Protein AF-A0A1H9DEP0-F1 (afdb_monomer)

Solvent-accessible surface area (backbone atoms only — not comparable to full-atom values): 15962 Å² total; per-residue (Å²): 139,82,88,83,89,69,70,74,62,59,57,57,53,53,55,57,55,55,56,53,53,55,58,53,55,65,69,76,59,92,74,88,85,80,89,70,81,77,84,74,81,52,68,63,53,52,48,48,52,48,54,47,50,50,49,54,48,57,51,65,32,49,56,84,66,18,70,49,52,86,51,62,41,51,42,68,73,32,77,47,48,32,50,54,67,28,27,32,27,53,64,79,89,41,65,80,55,70,80,66,89,75,90,78,84,66,79,94,36,50,78,45,76,53,64,68,83,52,76,74,61,83,81,80,98,63,100,64,91,72,63,86,88,72,57,64,56,83,40,50,46,38,46,36,68,70,65,76,49,90,80,69,64,89,70,47,37,31,42,34,35,20,33,42,88,80,53,79,63,42,65,58,44,51,54,50,50,52,51,35,54,41,27,62,73,42,41,63,53,98,82,38,80,45,63,29,74,58,61,88,71,48,47,45,64,40,99,87,68,42,72,19,75,52,29,52,51,46,59,53,46,48,56,66,21,35,38,35,29,62,68,61,29,32,36,35,30,32,68,95,71,87,56,59,78,41,26,31,39,40,36,79,39,52,57,66,57,55,49,51,54,42,58,64,43,67,73,111

Secondary structure (DSSP, 8-state):
----TTSHHHHHHHHHHHHHHHHHHHHH----S-PPPP--SSHHHHHHHHHHHHHHHHHHTTTTTSPPTTSPEEGGG-EEEE-TT-EEEPPTTTTT----------TT-EEEE--GGGTT--S--------TTSSPPTTEEEHHHHTT---PPTT-EEEEEE--TT-TTHHHHHHHHHHHHHHHH-EEETTEEE-----GGGGSPPTTSPPPHHHHHHHHHHHT-EEEETTTTEEEES-S---TTTEEEEEEE-HHHHHHHHHHHHT-

Organism: NCBI:txid355243

Radius of gyration: 34.06 Å; Cα contacts (8 Å, |Δi|>4): 357; chains: 1; bounding box: 60×60×124 Å

Sequence (268 aa):
MISNGGKMRNVLILLILAGIGIAGYLYLNPAQLAQTPPPEVRQDELSKMAVQRETEKAQRHIDNLTAAPEQAIEIGTANNFVTQDQLLKLPTDLATAIAATEAVKEGDAKTYGINLEQIGNSLHPQHKAVPTSQLPLADQVRLKELLNNPDNPAGTLFYIHGVSDADKQGLWGIIQSGLIDTFAKGIQLKAQLISADIPQEADERLPNSTSSFLGSILDQKVKDTYVYNYHKGILGQNPNLITPGQELIVVTFSQDELIDIYNHFAQQ

Structure (mmCIF, N/CA/C/O backbone):
data_AF-A0A1H9DEP0-F1
#
_entry.id   AF-A0A1H9DEP0-F1
#
loop_
_atom_site.group_PDB
_atom_site.id
_atom_site.type_symbol
_atom_site.label_atom_id
_atom_site.label_alt_id
_atom_site.label_comp_id
_atom_site.label_asym_id
_atom_site.label_entity_id
_atom_site.label_seq_id
_atom_site.pdbx_PDB_ins_code
_atom_site.Cartn_x
_atom_site.Cartn_y
_atom_site.Cartn_z
_atom_site.occupancy
_atom_site.B_iso_or_equiv
_atom_site.auth_seq_id
_atom_site.auth_comp_id
_atom_site.auth_asym_id
_atom_site.auth_atom_id
_atom_site.pdbx_PDB_model_num
ATOM 1 N N . MET A 1 1 ? -6.581 -40.287 104.422 1.00 45.75 1 MET A N 1
ATOM 2 C CA . MET A 1 1 ? -5.320 -39.664 104.895 1.00 45.75 1 MET A CA 1
ATOM 3 C C . MET A 1 1 ? -4.205 -40.636 104.516 1.00 45.75 1 MET A C 1
ATOM 5 O O . MET A 1 1 ? -4.290 -41.759 104.968 1.00 45.75 1 MET A O 1
ATOM 9 N N . ILE A 1 2 ? -3.246 -40.391 103.617 1.00 38.44 2 ILE A N 1
ATOM 10 C CA . ILE A 1 2 ? -2.486 -39.187 103.245 1.00 38.44 2 ILE A CA 1
ATOM 11 C C . ILE A 1 2 ? -2.024 -39.296 101.768 1.00 38.44 2 ILE A C 1
ATOM 13 O O . ILE A 1 2 ? -1.664 -40.370 101.304 1.00 38.44 2 ILE A O 1
ATOM 17 N N . SER A 1 3 ? -2.071 -38.148 101.082 1.00 45.66 3 SER A N 1
ATOM 18 C CA . SER A 1 3 ? -1.214 -37.604 100.009 1.00 45.66 3 SER A CA 1
ATOM 19 C C . SER A 1 3 ? -0.275 -38.511 99.189 1.00 45.66 3 SER A C 1
ATOM 21 O O . SER A 1 3 ? 0.649 -39.113 99.726 1.00 45.66 3 SER A O 1
ATOM 23 N N . ASN A 1 4 ? -0.388 -38.428 97.854 1.00 46.03 4 ASN A N 1
ATOM 24 C CA . ASN A 1 4 ? 0.725 -38.694 96.927 1.00 46.03 4 ASN A CA 1
ATOM 25 C C . ASN A 1 4 ? 0.736 -37.725 95.716 1.00 46.03 4 ASN A C 1
ATOM 27 O O . ASN A 1 4 ? 1.067 -38.088 94.589 1.00 46.03 4 ASN A O 1
ATOM 31 N N . GLY A 1 5 ? 0.381 -36.454 95.953 1.00 50.06 5 GLY A N 1
ATOM 32 C CA . GLY A 1 5 ? 0.331 -35.369 94.956 1.00 50.06 5 GLY A CA 1
ATOM 33 C C . GLY A 1 5 ? 1.681 -34.702 94.642 1.00 50.06 5 GLY A C 1
ATOM 34 O O . GLY A 1 5 ? 1.716 -33.514 94.335 1.00 50.06 5 GLY A O 1
ATOM 35 N N . GLY A 1 6 ? 2.797 -35.429 94.769 1.00 51.62 6 GLY A N 1
ATOM 36 C CA . GLY A 1 6 ? 4.155 -34.877 94.635 1.00 51.62 6 GLY A CA 1
ATOM 37 C C . GLY A 1 6 ? 4.916 -35.258 93.359 1.00 51.62 6 GLY A C 1
ATOM 38 O O . GLY A 1 6 ? 5.870 -34.575 93.003 1.00 51.62 6 GLY A O 1
ATOM 39 N N . LYS A 1 7 ? 4.522 -36.323 92.642 1.00 55.44 7 LYS A N 1
ATOM 40 C CA . LYS A 1 7 ? 5.349 -36.885 91.549 1.00 55.44 7 LYS A CA 1
ATOM 41 C C . LYS A 1 7 ? 4.967 -36.437 90.129 1.00 55.44 7 LYS A C 1
ATOM 43 O O . LYS A 1 7 ? 5.812 -36.494 89.247 1.00 55.44 7 LYS A O 1
ATOM 48 N N . MET A 1 8 ? 3.757 -35.915 89.906 1.00 55.84 8 MET A N 1
ATOM 49 C CA . MET A 1 8 ? 3.293 -35.475 88.571 1.00 55.84 8 MET A CA 1
ATOM 50 C C . MET A 1 8 ? 3.596 -34.001 88.238 1.00 55.84 8 MET A C 1
ATOM 52 O O . MET A 1 8 ? 3.507 -33.612 87.080 1.00 55.84 8 MET A O 1
ATOM 56 N N . ARG A 1 9 ? 3.996 -33.170 89.215 1.00 50.78 9 ARG A N 1
ATOM 57 C CA . ARG A 1 9 ? 4.327 -31.750 88.969 1.00 50.78 9 ARG A CA 1
ATOM 58 C C . ARG A 1 9 ? 5.784 -31.534 88.541 1.00 50.78 9 ARG A C 1
ATOM 60 O O . ARG A 1 9 ? 6.056 -30.646 87.743 1.00 50.78 9 ARG A O 1
ATOM 67 N N . ASN A 1 10 ? 6.709 -32.375 89.007 1.00 47.53 10 ASN A N 1
ATOM 68 C CA . ASN A 1 10 ? 8.136 -32.239 88.682 1.00 47.53 10 ASN A CA 1
ATOM 69 C C . ASN A 1 10 ? 8.497 -32.781 87.287 1.00 47.53 10 ASN A C 1
ATOM 71 O O . ASN A 1 10 ? 9.460 -32.314 86.689 1.00 47.53 10 ASN A O 1
ATOM 75 N N . VAL A 1 11 ? 7.706 -33.710 86.739 1.00 57.31 11 VAL A N 1
ATOM 76 C CA . VAL A 1 11 ? 7.908 -34.232 85.374 1.00 57.31 11 VAL A CA 1
ATOM 77 C C . VAL A 1 11 ? 7.481 -33.205 84.318 1.00 57.31 11 VAL A C 1
ATOM 79 O O . VAL A 1 11 ? 8.150 -33.052 83.300 1.00 57.31 11 VAL A O 1
ATOM 82 N N . LEU A 1 12 ? 6.423 -32.432 84.591 1.00 54.94 12 LEU A N 1
ATOM 83 C CA . LEU A 1 12 ? 5.946 -31.393 83.676 1.00 54.94 12 LEU A CA 1
ATOM 84 C C . LEU A 1 12 ? 6.922 -30.202 83.584 1.00 54.94 12 LEU A C 1
ATOM 86 O O . LEU A 1 12 ? 7.114 -29.639 82.512 1.00 54.94 12 LEU A O 1
ATOM 90 N N . ILE A 1 13 ? 7.584 -29.847 84.692 1.00 57.38 13 ILE A N 1
ATOM 91 C CA . ILE A 1 13 ? 8.556 -28.739 84.736 1.00 57.38 13 ILE A CA 1
ATOM 92 C C . ILE A 1 13 ? 9.863 -29.108 84.010 1.00 57.38 13 ILE A C 1
ATOM 94 O O . ILE A 1 13 ? 10.436 -28.268 83.318 1.00 57.38 13 ILE A O 1
ATOM 98 N N . LEU A 1 14 ? 10.308 -30.367 84.094 1.00 55.78 14 LEU A N 1
ATOM 99 C CA . LEU A 1 14 ? 11.504 -30.836 83.382 1.00 55.78 14 LEU A CA 1
ATOM 100 C C . LEU A 1 14 ? 11.317 -30.879 81.855 1.00 55.78 14 LEU A C 1
ATOM 102 O O . LEU A 1 14 ? 12.257 -30.578 81.123 1.00 55.78 14 LEU A O 1
ATOM 106 N N . LEU A 1 15 ? 10.108 -31.176 81.364 1.00 57.38 15 LEU A N 1
ATOM 107 C CA . LEU A 1 15 ? 9.817 -31.175 79.923 1.00 57.38 15 LEU A CA 1
ATOM 108 C C . LEU A 1 15 ? 9.765 -29.761 79.321 1.00 57.38 15 LEU A C 1
ATOM 110 O O . LEU A 1 15 ? 10.207 -29.561 78.192 1.00 57.38 15 LEU A O 1
ATOM 114 N N . ILE A 1 16 ? 9.300 -28.766 80.081 1.00 58.38 16 ILE A N 1
ATOM 115 C CA . ILE A 1 16 ? 9.264 -27.366 79.625 1.00 58.38 16 ILE A CA 1
ATOM 116 C C . ILE A 1 16 ? 10.679 -26.756 79.597 1.00 58.38 16 ILE A C 1
ATOM 118 O O . ILE A 1 16 ? 11.016 -26.024 78.667 1.00 58.38 16 ILE A O 1
ATOM 122 N N . LEU A 1 17 ? 11.551 -27.114 80.548 1.00 55.31 17 LEU A N 1
ATOM 123 C CA . LEU A 1 17 ? 12.954 -26.671 80.561 1.00 55.31 17 LEU A CA 1
ATOM 124 C C . LEU A 1 17 ? 13.797 -27.286 79.427 1.00 55.31 17 LEU A C 1
ATOM 126 O O . LEU A 1 17 ? 14.675 -26.608 78.894 1.00 55.31 17 LEU A O 1
ATOM 130 N N . ALA A 1 18 ? 13.504 -28.518 78.998 1.00 55.72 18 ALA A N 1
ATOM 131 C CA . ALA A 1 18 ? 14.189 -29.151 77.866 1.00 55.72 18 ALA A CA 1
ATOM 132 C C . ALA A 1 18 ? 13.840 -28.501 76.508 1.00 55.72 18 ALA A C 1
ATOM 134 O O . ALA A 1 18 ? 14.705 -28.389 75.642 1.00 55.72 18 ALA A O 1
ATOM 135 N N . GLY A 1 19 ? 12.606 -28.010 76.331 1.00 54.66 19 GLY A N 1
ATOM 136 C CA . GLY A 1 19 ? 12.182 -27.326 75.100 1.00 54.66 19 GLY A CA 1
ATOM 137 C C . GLY A 1 19 ? 12.812 -25.939 74.909 1.00 54.66 19 GLY A C 1
ATOM 138 O O . GLY A 1 19 ? 13.180 -25.572 73.794 1.00 54.66 19 GLY A O 1
ATOM 139 N N . ILE A 1 20 ? 13.003 -25.186 75.998 1.00 56.91 20 ILE A N 1
ATOM 140 C CA . ILE A 1 20 ? 13.582 -23.830 75.951 1.00 56.91 20 ILE A CA 1
ATOM 141 C C . ILE A 1 20 ? 15.098 -23.875 75.678 1.00 56.91 20 ILE A C 1
ATOM 143 O O . ILE A 1 20 ? 15.622 -23.011 74.974 1.00 56.91 20 ILE A O 1
ATOM 147 N N . GLY A 1 21 ? 15.801 -24.916 76.143 1.00 51.88 21 GLY A N 1
ATOM 148 C CA . GLY A 1 21 ? 17.229 -25.111 75.856 1.00 51.88 21 GLY A CA 1
ATOM 149 C C . GLY A 1 21 ? 17.533 -25.376 74.375 1.00 51.88 21 GLY A C 1
ATOM 150 O O . GLY A 1 21 ? 18.518 -24.862 73.848 1.00 51.88 21 GLY A O 1
ATOM 151 N N . ILE A 1 22 ? 16.662 -26.114 73.679 1.00 55.19 22 ILE A N 1
ATOM 152 C CA . ILE A 1 22 ? 16.827 -26.434 72.249 1.00 55.19 22 ILE A CA 1
ATOM 153 C C . ILE A 1 22 ? 16.560 -25.196 71.375 1.00 55.19 22 ILE A C 1
ATOM 155 O O . ILE A 1 22 ? 17.288 -24.949 70.414 1.00 55.19 22 ILE A O 1
ATOM 159 N N . ALA A 1 23 ? 15.574 -24.371 71.745 1.00 54.41 23 ALA A N 1
ATOM 160 C CA . ALA A 1 23 ? 15.272 -23.124 71.040 1.00 54.41 23 ALA A CA 1
ATOM 161 C C . ALA A 1 23 ? 16.370 -22.056 71.222 1.00 54.41 23 ALA A C 1
ATOM 163 O O . ALA A 1 23 ? 16.718 -21.364 70.266 1.00 54.41 23 ALA A O 1
ATOM 164 N N . GLY A 1 24 ? 16.967 -21.957 72.416 1.00 55.75 24 GLY A N 1
ATOM 165 C CA . GLY A 1 24 ? 18.089 -21.046 72.672 1.00 55.75 24 GLY A CA 1
ATOM 166 C C . GLY A 1 24 ? 19.375 -21.441 71.936 1.00 55.75 24 GLY A C 1
ATOM 167 O O . GLY A 1 24 ? 20.089 -20.572 71.439 1.00 55.75 24 GLY A O 1
ATOM 168 N N . TYR A 1 25 ? 19.646 -22.744 71.805 1.00 56.09 25 TYR A N 1
ATOM 169 C CA . TYR A 1 25 ? 20.839 -23.245 71.112 1.00 56.09 25 TYR A CA 1
ATOM 170 C C . TYR A 1 25 ? 20.783 -23.027 69.589 1.00 56.09 25 TYR A C 1
ATOM 172 O O . TYR A 1 25 ? 21.796 -22.681 68.985 1.00 56.09 25 TYR A O 1
ATOM 180 N N . LEU A 1 26 ? 19.602 -23.148 68.967 1.00 56.09 26 LEU A N 1
ATOM 181 C CA . LEU A 1 26 ? 19.424 -22.886 67.529 1.00 56.09 26 LEU A CA 1
ATOM 182 C C . LEU A 1 26 ? 19.439 -21.391 67.169 1.00 56.09 26 LEU A C 1
ATOM 184 O O . LEU A 1 26 ? 19.735 -21.052 66.026 1.00 56.09 26 LEU A O 1
ATOM 188 N N . TYR A 1 27 ? 19.161 -20.498 68.126 1.00 58.84 27 TYR A N 1
ATOM 189 C CA . TYR A 1 27 ? 19.191 -19.051 67.891 1.00 58.84 27 TYR A CA 1
ATOM 190 C C . TYR A 1 27 ? 20.600 -18.444 68.019 1.00 58.84 27 TYR A C 1
ATOM 192 O O . TYR A 1 27 ? 20.892 -17.447 67.365 1.00 58.84 27 TYR A O 1
ATOM 200 N N . LEU A 1 28 ? 21.495 -19.039 68.822 1.00 57.22 28 LEU A N 1
ATOM 201 C CA . LEU A 1 28 ? 22.837 -18.483 69.056 1.00 57.22 28 LEU A CA 1
ATOM 202 C C . LEU A 1 28 ? 23.933 -18.964 68.091 1.00 57.22 28 LEU A C 1
ATOM 204 O O . LEU A 1 28 ? 25.011 -18.378 68.112 1.00 57.22 28 LEU A O 1
ATOM 208 N N . ASN A 1 29 ? 23.698 -19.984 67.256 1.00 55.53 29 ASN A N 1
ATOM 209 C CA . ASN A 1 29 ? 24.765 -20.560 66.425 1.00 55.53 29 ASN A CA 1
ATOM 210 C C . ASN A 1 29 ? 24.361 -20.851 64.959 1.00 55.53 29 ASN A C 1
ATOM 212 O O . ASN A 1 29 ? 24.394 -22.006 64.526 1.00 55.53 29 ASN A O 1
ATOM 216 N N . PRO A 1 30 ? 24.010 -19.840 64.138 1.00 55.06 30 PRO A N 1
ATOM 217 C CA . PRO A 1 30 ? 23.829 -20.040 62.705 1.00 55.06 30 PRO A CA 1
ATOM 218 C C . PRO A 1 30 ? 25.186 -19.958 61.987 1.00 55.06 30 PRO A C 1
ATOM 220 O O . PRO A 1 30 ? 25.482 -18.977 61.309 1.00 55.06 30 PRO A O 1
ATOM 223 N N . ALA A 1 31 ? 26.038 -20.977 62.130 1.00 50.75 31 ALA A N 1
ATOM 224 C CA . ALA A 1 31 ? 27.243 -21.081 61.310 1.00 50.75 31 ALA A CA 1
ATOM 225 C C . ALA A 1 31 ? 27.576 -22.527 60.909 1.00 50.75 31 ALA A C 1
ATOM 227 O O . ALA A 1 31 ? 28.078 -23.319 61.699 1.00 50.75 31 ALA A O 1
ATOM 228 N N . GLN A 1 32 ? 27.346 -22.767 59.613 1.00 52.88 32 GLN A N 1
ATOM 229 C CA . GLN A 1 32 ? 28.078 -23.653 58.704 1.00 52.88 32 GLN A CA 1
ATOM 230 C C . GLN A 1 32 ? 28.018 -25.165 58.930 1.00 52.88 32 GLN A C 1
ATOM 232 O O . GLN A 1 32 ? 28.871 -25.725 59.606 1.00 52.88 32 GLN A O 1
ATOM 237 N N . LEU A 1 33 ? 27.175 -25.834 58.133 1.00 38.19 33 LEU A N 1
ATOM 238 C CA . LEU A 1 33 ? 27.579 -27.066 57.453 1.00 38.19 33 LEU A CA 1
ATOM 239 C C . LEU A 1 33 ? 27.031 -27.113 56.013 1.00 38.19 33 LEU A C 1
ATOM 241 O O . LEU A 1 33 ? 25.829 -27.039 55.785 1.00 38.19 33 LEU A O 1
ATOM 245 N N . ALA A 1 34 ? 27.982 -27.281 55.088 1.00 39.34 34 ALA A N 1
ATOM 246 C CA . ALA A 1 34 ? 27.882 -27.707 53.690 1.00 39.34 34 ALA A CA 1
ATOM 247 C C . ALA A 1 34 ? 27.291 -26.731 52.648 1.00 39.34 34 ALA A C 1
ATOM 249 O O . ALA A 1 34 ? 26.101 -26.701 52.347 1.00 39.34 34 ALA A O 1
ATOM 250 N N . GLN A 1 35 ? 28.212 -26.009 52.001 1.00 40.25 35 GLN A N 1
ATOM 251 C CA . GLN A 1 35 ? 28.038 -25.385 50.693 1.00 40.25 35 GLN A CA 1
ATOM 252 C C . GLN A 1 35 ? 27.700 -26.459 49.649 1.00 40.25 35 GLN A C 1
ATOM 254 O O . GLN A 1 35 ? 28.513 -27.333 49.358 1.00 40.25 35 GLN A O 1
ATOM 259 N N . THR A 1 36 ? 26.509 -26.368 49.067 1.00 39.16 36 THR A N 1
ATOM 260 C CA . THR A 1 36 ? 26.237 -26.931 47.740 1.00 39.16 36 THR A CA 1
ATOM 261 C C . THR A 1 36 ? 26.435 -25.770 46.763 1.00 39.16 36 THR A C 1
ATOM 263 O O . THR A 1 36 ? 25.925 -24.684 47.060 1.00 39.16 36 THR A O 1
ATOM 266 N N . PRO A 1 37 ? 27.203 -25.915 45.667 1.00 47.31 37 PRO A N 1
ATOM 267 C CA . PRO A 1 37 ? 27.367 -24.824 44.713 1.00 47.31 37 PRO A CA 1
ATOM 268 C C . PRO A 1 37 ? 25.986 -24.386 44.191 1.00 47.31 37 PRO A C 1
ATOM 270 O O . PRO A 1 37 ? 25.083 -25.226 44.095 1.00 47.31 37 PRO A O 1
ATOM 273 N N . PRO A 1 38 ? 25.785 -23.088 43.907 1.00 42.44 38 PRO A N 1
ATOM 274 C CA . PRO A 1 38 ? 24.482 -22.582 43.502 1.00 42.44 38 PRO A CA 1
ATOM 275 C C . PRO A 1 38 ? 24.025 -23.306 42.229 1.00 42.44 38 PRO A C 1
ATOM 277 O O . PRO A 1 38 ? 24.853 -23.526 41.343 1.00 42.44 38 PRO A O 1
ATOM 280 N N . PRO A 1 39 ? 22.730 -23.630 42.064 1.00 45.12 39 PRO A N 1
ATOM 281 C CA . PRO A 1 39 ? 22.185 -23.861 40.739 1.00 45.12 39 PRO A CA 1
ATOM 282 C C . PRO A 1 39 ? 22.120 -22.503 40.030 1.00 45.12 39 PRO A C 1
ATOM 284 O O . PRO A 1 39 ? 21.072 -21.870 39.923 1.00 45.12 39 PRO A O 1
ATOM 287 N N . GLU A 1 40 ? 23.277 -22.032 39.588 1.00 52.94 40 GLU A N 1
ATOM 288 C CA . GLU A 1 40 ? 23.382 -21.134 38.452 1.00 52.94 40 GLU A CA 1
ATOM 289 C C . GLU A 1 40 ? 22.795 -21.899 37.247 1.00 52.94 40 GLU A C 1
ATOM 291 O O . GLU A 1 40 ? 22.949 -23.116 37.154 1.00 52.94 40 GLU A O 1
ATOM 296 N N . VAL A 1 41 ? 22.086 -21.217 36.344 1.00 49.69 41 VAL A N 1
ATOM 297 C CA . VAL A 1 41 ? 21.425 -21.797 35.148 1.00 49.69 41 VAL A CA 1
ATOM 298 C C . VAL A 1 41 ? 20.020 -22.408 35.362 1.00 49.69 41 VAL A C 1
ATOM 300 O O . VAL A 1 41 ? 19.719 -23.512 34.926 1.00 49.69 41 VAL A O 1
ATOM 303 N N . ARG A 1 42 ? 19.079 -21.671 35.971 1.00 51.78 42 ARG A N 1
ATOM 304 C CA . ARG A 1 42 ? 17.630 -21.923 35.733 1.00 51.78 42 ARG A CA 1
ATOM 305 C C . ARG A 1 42 ? 16.827 -20.677 35.374 1.00 51.78 42 ARG A C 1
ATOM 307 O O . ARG A 1 42 ? 15.916 -20.746 34.558 1.00 51.78 42 ARG A O 1
ATOM 314 N N . GLN A 1 43 ? 17.194 -19.530 35.933 1.00 46.72 43 GLN A N 1
ATOM 315 C CA . GLN A 1 43 ? 16.548 -18.254 35.622 1.00 46.72 43 GLN A CA 1
ATOM 316 C C . GLN A 1 43 ? 16.950 -17.733 34.239 1.00 46.72 43 GLN A C 1
ATOM 318 O O . GLN A 1 43 ? 16.120 -17.172 33.533 1.00 46.72 43 GLN A O 1
ATOM 323 N N . ASP A 1 44 ? 18.187 -18.006 33.821 1.00 51.69 44 ASP A N 1
ATOM 324 C CA . ASP A 1 44 ? 18.690 -17.651 32.496 1.00 51.69 44 ASP A CA 1
ATOM 325 C C . ASP A 1 44 ? 18.050 -18.515 31.394 1.00 51.69 44 ASP A C 1
ATOM 327 O O . ASP A 1 44 ? 17.724 -18.009 30.329 1.00 51.69 44 ASP A O 1
ATOM 331 N N . GLU A 1 45 ? 17.752 -19.793 31.664 1.00 53.19 45 GLU A N 1
ATOM 332 C CA . GLU A 1 45 ? 17.030 -20.656 30.716 1.00 53.19 45 GLU A CA 1
ATOM 333 C C . GLU A 1 45 ? 15.530 -20.373 30.665 1.00 53.19 45 GLU A C 1
ATOM 335 O O . GLU A 1 45 ? 14.967 -20.371 29.578 1.00 53.19 45 GLU A O 1
ATOM 340 N N . LEU A 1 46 ? 14.871 -20.064 31.791 1.00 51.38 46 LEU A N 1
ATOM 341 C CA . LEU A 1 46 ? 13.478 -19.602 31.758 1.00 51.38 46 LEU A CA 1
ATOM 342 C C . LEU A 1 46 ? 13.345 -18.249 31.056 1.00 51.38 46 LEU A C 1
ATOM 344 O O . LEU A 1 46 ? 12.371 -18.044 30.339 1.00 51.38 46 LEU A O 1
ATOM 348 N N . SER A 1 47 ? 14.311 -17.347 31.244 1.00 56.47 47 SER A N 1
ATOM 349 C CA . SER A 1 47 ? 14.329 -16.042 30.574 1.00 56.47 47 SER A CA 1
ATOM 350 C C . SER A 1 47 ? 14.640 -16.203 29.092 1.00 56.47 47 SER A C 1
ATOM 352 O O . SER A 1 47 ? 13.941 -15.624 28.273 1.00 56.47 47 SER A O 1
ATOM 354 N N . LYS A 1 48 ? 15.590 -17.070 28.718 1.00 55.78 48 LYS A N 1
ATOM 355 C CA . LYS A 1 48 ? 15.848 -17.428 27.315 1.00 55.78 48 LYS A CA 1
ATOM 356 C C . LYS A 1 48 ? 14.645 -18.112 26.681 1.00 55.78 48 LYS A C 1
ATOM 358 O O . LYS A 1 48 ? 14.267 -17.713 25.598 1.00 55.78 48 LYS A O 1
ATOM 363 N N . MET A 1 49 ? 13.973 -19.046 27.356 1.00 55.22 49 MET A N 1
ATOM 364 C CA . MET A 1 49 ? 12.746 -19.678 26.852 1.00 55.22 49 MET A CA 1
ATOM 365 C C . MET A 1 49 ? 11.561 -18.707 26.792 1.00 55.22 49 MET A C 1
ATOM 367 O O . MET A 1 49 ? 10.716 -18.854 25.916 1.00 55.22 49 MET A O 1
ATOM 371 N N . ALA A 1 50 ? 11.459 -17.729 27.695 1.00 56.84 50 ALA A N 1
ATOM 372 C CA . ALA A 1 50 ? 10.427 -16.692 27.648 1.00 56.84 50 ALA A CA 1
ATOM 373 C C . ALA A 1 50 ? 10.682 -15.709 26.500 1.00 56.84 50 ALA A C 1
ATOM 375 O O . ALA A 1 50 ? 9.780 -15.487 25.700 1.00 56.84 50 ALA A O 1
ATOM 376 N N . VAL A 1 51 ? 11.921 -15.230 26.355 1.00 54.78 51 VAL A N 1
ATOM 377 C CA . VAL A 1 51 ? 12.370 -14.397 25.231 1.00 54.78 51 VAL A CA 1
ATOM 378 C C . VAL A 1 51 ? 12.208 -15.148 23.913 1.00 54.78 51 VAL A C 1
ATOM 380 O O . VAL A 1 51 ? 11.714 -14.573 22.954 1.00 54.78 51 VAL A O 1
ATOM 383 N N . GLN A 1 52 ? 12.532 -16.443 23.872 1.00 54.78 52 GLN A N 1
ATOM 384 C CA . GLN A 1 52 ? 12.401 -17.307 22.697 1.00 54.78 52 GLN A CA 1
ATOM 385 C C . GLN A 1 52 ? 10.937 -17.596 22.356 1.00 54.78 52 GLN A C 1
ATOM 387 O O . GLN A 1 52 ? 10.568 -17.559 21.190 1.00 54.78 52 GLN A O 1
ATOM 392 N N . ARG A 1 53 ? 10.055 -17.776 23.349 1.00 54.72 53 ARG A N 1
ATOM 393 C CA . ARG A 1 53 ? 8.599 -17.834 23.120 1.00 54.72 53 ARG A CA 1
ATOM 394 C C . ARG A 1 53 ? 8.034 -16.498 22.657 1.00 54.72 53 ARG A C 1
ATOM 396 O O . ARG A 1 53 ? 7.092 -16.504 21.874 1.00 54.72 53 ARG A O 1
ATOM 403 N N . GLU A 1 54 ? 8.552 -15.374 23.142 1.00 56.44 54 GLU A N 1
ATOM 404 C CA . GLU A 1 54 ? 8.188 -14.047 22.640 1.00 56.44 54 GLU A CA 1
ATOM 405 C C . GLU A 1 54 ? 8.677 -13.849 21.202 1.00 56.44 54 GLU A C 1
ATOM 407 O O . GLU A 1 54 ? 7.899 -13.375 20.382 1.00 56.44 54 GLU A O 1
ATOM 412 N N . THR A 1 55 ? 9.885 -14.311 20.850 1.00 53.88 55 THR A N 1
ATOM 413 C CA . THR A 1 55 ? 10.389 -14.263 19.463 1.00 53.88 55 THR A CA 1
ATOM 414 C C . THR A 1 55 ? 9.628 -15.214 18.545 1.00 53.88 55 THR A C 1
ATOM 416 O O . THR A 1 55 ? 9.253 -14.818 17.453 1.00 53.88 55 THR A O 1
ATOM 419 N N . GLU A 1 56 ? 9.302 -16.432 18.978 1.00 52.44 56 GLU A N 1
ATOM 420 C CA . GLU A 1 56 ? 8.479 -17.374 18.206 1.00 52.44 56 GLU A CA 1
ATOM 421 C C . GLU A 1 56 ? 7.028 -16.904 18.052 1.00 52.44 56 GLU A C 1
ATOM 423 O O . GLU A 1 56 ? 6.378 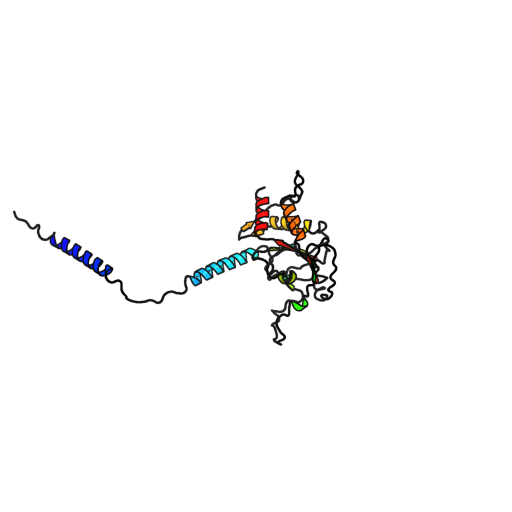-17.204 17.049 1.00 52.44 56 GLU A O 1
ATOM 428 N N . LYS A 1 57 ? 6.488 -16.194 19.050 1.00 51.81 57 LYS A N 1
ATOM 429 C CA . LYS A 1 57 ? 5.176 -15.547 18.946 1.00 51.81 57 LYS A CA 1
ATOM 430 C C . LYS A 1 57 ? 5.233 -14.336 18.027 1.00 51.81 57 LYS A C 1
ATOM 432 O O . LYS A 1 57 ? 4.296 -14.173 17.262 1.00 51.81 57 LYS A O 1
ATOM 437 N N . ALA A 1 58 ? 6.307 -13.547 18.068 1.00 51.50 58 ALA A N 1
ATOM 438 C CA . ALA A 1 58 ? 6.555 -12.440 17.146 1.00 51.50 58 ALA A CA 1
ATOM 439 C C . ALA A 1 58 ? 6.816 -12.924 15.708 1.00 51.50 58 ALA A C 1
ATOM 441 O O . ALA A 1 58 ? 6.435 -12.240 14.768 1.00 51.50 58 ALA A O 1
ATOM 442 N N . GLN A 1 59 ? 7.381 -14.119 15.522 1.00 49.81 59 GLN A N 1
ATOM 443 C CA . GLN A 1 59 ? 7.581 -14.715 14.200 1.00 49.81 59 GLN A CA 1
ATOM 444 C C . GLN A 1 59 ? 6.251 -15.203 13.612 1.00 49.81 59 GLN A C 1
ATOM 446 O O . GLN A 1 59 ? 5.834 -14.740 12.555 1.00 49.81 59 GLN A O 1
ATOM 451 N N . ARG A 1 60 ? 5.492 -15.999 14.384 1.00 49.97 60 ARG A N 1
ATOM 452 C CA . ARG A 1 60 ? 4.122 -16.418 14.022 1.00 49.97 60 ARG A CA 1
ATOM 453 C C . ARG A 1 60 ? 3.149 -15.252 13.843 1.00 49.97 60 ARG A C 1
ATOM 455 O O . ARG A 1 60 ? 2.058 -15.433 13.314 1.00 49.97 60 ARG A O 1
ATOM 462 N N . HIS A 1 61 ? 3.515 -14.074 14.336 1.00 48.31 61 HIS A N 1
ATOM 463 C CA . HIS A 1 61 ? 2.702 -12.877 14.265 1.00 48.31 61 HIS A CA 1
ATOM 464 C C . HIS A 1 61 ? 2.573 -12.326 12.835 1.00 48.31 61 HIS A C 1
ATOM 466 O O . HIS A 1 61 ? 1.548 -11.730 12.513 1.00 48.31 61 HIS A O 1
ATOM 472 N N . ILE A 1 62 ? 3.590 -12.539 12.003 1.00 51.19 62 ILE A N 1
ATOM 473 C CA . ILE A 1 62 ? 3.739 -11.938 10.673 1.00 51.19 62 ILE A CA 1
ATOM 474 C C . ILE A 1 62 ? 3.302 -12.918 9.569 1.00 51.19 62 ILE A C 1
ATOM 476 O O . ILE A 1 62 ? 2.681 -12.516 8.586 1.00 51.19 62 ILE A O 1
ATOM 480 N N . ASP A 1 63 ? 3.527 -14.217 9.784 1.00 51.62 63 ASP A N 1
ATOM 481 C CA . ASP A 1 63 ? 3.391 -15.276 8.772 1.00 51.62 63 ASP A CA 1
ATOM 482 C C . ASP A 1 63 ? 1.978 -15.461 8.184 1.00 51.62 63 ASP A C 1
ATOM 484 O O . ASP A 1 63 ? 1.826 -16.131 7.166 1.00 51.62 63 ASP A O 1
ATOM 488 N N . ASN A 1 64 ? 0.927 -14.914 8.806 1.00 47.94 64 ASN A N 1
ATOM 489 C CA . ASN A 1 64 ? -0.446 -15.220 8.394 1.00 47.94 64 ASN A CA 1
ATOM 490 C C . ASN A 1 64 ? -0.974 -14.332 7.250 1.00 47.94 64 ASN A C 1
ATOM 492 O O . ASN A 1 64 ? -2.054 -14.602 6.730 1.00 47.94 64 ASN A O 1
ATOM 496 N N . LEU A 1 65 ? -0.251 -13.269 6.870 1.00 56.31 65 LEU A N 1
ATOM 497 C CA . LEU A 1 65 ? -0.713 -12.280 5.872 1.00 56.31 65 LEU A CA 1
ATOM 498 C C . LEU A 1 65 ? 0.375 -11.651 5.022 1.00 56.31 65 LEU A C 1
ATOM 500 O O . LEU A 1 65 ? 0.087 -11.122 3.952 1.00 56.31 65 LEU A O 1
ATOM 504 N N . THR A 1 66 ? 1.612 -11.701 5.491 1.00 59.06 66 THR A N 1
ATOM 505 C CA . THR A 1 66 ? 2.754 -11.495 4.618 1.00 59.06 66 THR A CA 1
ATOM 506 C C . THR A 1 66 ? 3.095 -12.853 4.028 1.00 59.06 66 THR A C 1
ATOM 508 O O . THR A 1 66 ? 3.099 -13.837 4.772 1.00 59.06 66 THR A O 1
ATOM 511 N N . ALA A 1 67 ? 3.408 -12.938 2.732 1.00 56.91 67 ALA A N 1
ATOM 512 C CA . ALA A 1 67 ? 4.074 -14.142 2.243 1.00 56.91 67 ALA A CA 1
ATOM 513 C C . ALA A 1 67 ? 5.277 -14.414 3.160 1.00 56.91 67 ALA A C 1
ATOM 515 O O . ALA A 1 67 ? 5.929 -13.469 3.618 1.00 56.91 67 ALA A O 1
ATOM 516 N N . ALA A 1 68 ? 5.529 -15.684 3.497 1.00 60.78 68 ALA A N 1
ATOM 517 C CA . ALA A 1 68 ? 6.707 -16.017 4.287 1.00 60.78 68 ALA A CA 1
ATOM 518 C C . ALA A 1 68 ? 7.915 -15.325 3.630 1.00 60.78 68 ALA A C 1
ATOM 520 O O . ALA A 1 68 ? 8.001 -15.367 2.401 1.00 60.78 68 ALA A O 1
ATOM 521 N N . PRO A 1 69 ? 8.840 -14.696 4.379 1.00 60.53 69 PRO A N 1
ATOM 522 C CA . PRO A 1 69 ? 9.938 -13.923 3.788 1.00 60.53 69 PRO A CA 1
ATOM 523 C C . PRO A 1 69 ? 10.773 -14.703 2.756 1.00 60.53 69 PRO A C 1
ATOM 525 O O . PRO A 1 69 ? 11.482 -14.108 1.949 1.00 60.53 69 PRO A O 1
ATOM 528 N N . GLU A 1 70 ? 10.686 -16.035 2.794 1.00 65.50 70 GLU A N 1
ATOM 529 C CA . GLU A 1 70 ? 11.324 -16.987 1.886 1.00 65.50 70 GLU A CA 1
ATOM 530 C C . GLU A 1 70 ? 10.569 -17.198 0.556 1.00 65.50 70 GLU A C 1
ATOM 532 O O . GLU A 1 70 ? 11.181 -17.590 -0.436 1.00 65.50 70 GLU A O 1
ATOM 537 N N . GLN A 1 71 ? 9.259 -16.937 0.498 1.00 80.50 71 GLN A N 1
ATOM 538 C CA . GLN A 1 71 ? 8.467 -17.022 -0.727 1.00 80.50 71 GLN A CA 1
ATOM 539 C C . GLN A 1 71 ? 8.532 -15.694 -1.485 1.00 80.50 71 GLN A C 1
ATOM 541 O O . GLN A 1 71 ? 7.976 -14.686 -1.051 1.00 80.50 71 GLN A O 1
ATOM 546 N N . ALA A 1 72 ? 9.190 -15.705 -2.643 1.00 86.56 72 ALA A N 1
ATOM 547 C CA . ALA A 1 72 ? 9.299 -14.527 -3.493 1.00 86.56 72 ALA A CA 1
ATOM 548 C C . ALA A 1 72 ? 7.940 -14.127 -4.100 1.00 86.56 72 ALA A C 1
ATOM 550 O O . ALA A 1 72 ? 7.212 -14.974 -4.623 1.00 86.56 72 ALA A O 1
ATOM 551 N N . ILE A 1 73 ? 7.627 -12.830 -4.058 1.00 89.69 73 ILE A N 1
ATOM 552 C CA . ILE A 1 73 ? 6.441 -12.237 -4.694 1.00 89.69 73 ILE A CA 1
ATOM 553 C C . ILE A 1 73 ? 6.854 -11.617 -6.029 1.00 89.69 73 ILE A C 1
ATOM 555 O O . ILE A 1 73 ? 7.795 -10.829 -6.077 1.00 89.69 73 ILE A O 1
ATOM 559 N N . GLU A 1 74 ? 6.137 -11.936 -7.106 1.00 91.44 74 GLU A N 1
ATOM 560 C CA . GLU A 1 74 ? 6.322 -11.287 -8.409 1.00 91.44 74 GLU A CA 1
ATOM 561 C C . GLU A 1 74 ? 5.958 -9.800 -8.314 1.00 91.44 74 GLU A C 1
ATOM 563 O O . GLU A 1 74 ? 4.829 -9.441 -7.969 1.00 91.44 74 GLU A O 1
ATOM 568 N N . ILE A 1 75 ? 6.912 -8.925 -8.633 1.00 90.69 75 ILE A N 1
ATOM 569 C CA . ILE A 1 75 ? 6.779 -7.481 -8.409 1.00 90.69 75 ILE A CA 1
ATOM 570 C C . ILE A 1 75 ? 5.629 -6.851 -9.209 1.00 90.69 75 ILE A C 1
ATOM 572 O O . ILE A 1 75 ? 4.946 -5.960 -8.713 1.00 90.69 75 ILE A O 1
ATOM 576 N N . GLY A 1 76 ? 5.377 -7.342 -10.425 1.00 89.88 76 GLY A N 1
ATOM 577 C CA . GLY A 1 76 ? 4.346 -6.806 -11.318 1.00 89.88 76 GLY A CA 1
ATOM 578 C C . GLY A 1 76 ? 2.914 -7.170 -10.919 1.00 89.88 76 GLY A C 1
ATOM 579 O O . GLY A 1 76 ? 1.978 -6.551 -11.408 1.00 89.88 76 GLY A O 1
ATOM 580 N N . THR A 1 77 ? 2.732 -8.155 -10.035 1.00 91.25 77 THR A N 1
ATOM 581 C CA . THR A 1 77 ? 1.408 -8.609 -9.572 1.00 91.25 77 THR A CA 1
ATOM 582 C C . THR A 1 77 ? 1.266 -8.536 -8.055 1.00 91.25 77 THR A C 1
ATOM 584 O O . THR A 1 77 ? 0.368 -9.157 -7.486 1.00 91.25 77 THR A O 1
ATOM 587 N N . ALA A 1 78 ? 2.184 -7.847 -7.377 1.00 92.94 78 ALA A N 1
ATOM 588 C CA . ALA A 1 78 ? 2.116 -7.658 -5.939 1.00 92.94 78 ALA A CA 1
ATOM 589 C C . ALA A 1 78 ? 0.831 -6.899 -5.569 1.00 92.94 78 ALA A C 1
ATOM 591 O O . ALA A 1 78 ? 0.473 -5.947 -6.251 1.00 92.94 78 ALA A O 1
ATOM 592 N N . ASN A 1 79 ? 0.144 -7.333 -4.513 1.00 93.06 79 ASN A N 1
ATOM 593 C CA . ASN A 1 79 ? -0.998 -6.639 -3.909 1.00 93.06 79 ASN A CA 1
ATOM 594 C C . ASN A 1 79 ? -1.208 -7.195 -2.490 1.00 93.06 79 ASN A C 1
ATOM 596 O O . ASN A 1 79 ? -2.143 -7.956 -2.237 1.00 93.06 79 ASN A O 1
ATOM 600 N N . ASN A 1 80 ? -0.246 -6.950 -1.598 1.00 90.00 80 ASN A N 1
ATOM 601 C CA . ASN A 1 80 ? -0.251 -7.519 -0.246 1.00 90.00 80 ASN A CA 1
ATOM 602 C C . ASN A 1 80 ? 0.489 -6.614 0.744 1.00 90.00 80 ASN A C 1
ATOM 604 O O . ASN A 1 80 ? 1.370 -5.842 0.363 1.00 90.00 80 ASN A O 1
ATOM 608 N N . PHE A 1 81 ? 0.189 -6.776 2.032 1.00 90.94 81 PHE A N 1
ATOM 609 C CA . PHE A 1 81 ? 1.046 -6.282 3.107 1.00 90.94 81 PHE A CA 1
ATOM 610 C C . PHE A 1 81 ? 2.217 -7.241 3.330 1.00 90.94 81 PHE A C 1
ATOM 612 O O . PHE A 1 81 ? 2.047 -8.457 3.326 1.00 90.94 81 PHE A O 1
ATOM 619 N N . VAL A 1 82 ? 3.413 -6.695 3.524 1.00 89.44 82 VAL A N 1
ATOM 620 C CA . VAL A 1 82 ? 4.663 -7.438 3.685 1.00 89.44 82 VAL A CA 1
ATOM 621 C C . VAL A 1 82 ? 5.568 -6.775 4.721 1.00 89.44 82 VAL A C 1
ATOM 623 O O . VAL A 1 82 ? 5.340 -5.643 5.151 1.00 89.44 82 VAL A O 1
ATOM 626 N N . THR A 1 83 ? 6.622 -7.478 5.125 1.00 88.56 83 THR A N 1
ATOM 627 C CA . THR A 1 83 ? 7.707 -6.897 5.926 1.00 88.56 83 THR A CA 1
ATOM 628 C C . THR A 1 83 ? 8.880 -6.483 5.044 1.00 88.56 83 THR A C 1
ATOM 630 O O . THR A 1 83 ? 8.984 -6.873 3.883 1.00 88.56 83 THR A O 1
ATOM 633 N N . GLN A 1 84 ? 9.809 -5.714 5.609 1.00 86.12 84 GLN A N 1
ATOM 634 C CA . GLN A 1 84 ? 11.018 -5.261 4.911 1.00 86.12 84 GLN A CA 1
ATOM 635 C C . GLN A 1 84 ? 11.915 -6.397 4.383 1.00 86.12 84 GLN A C 1
ATOM 637 O O . GLN A 1 84 ? 12.703 -6.188 3.460 1.00 86.12 84 GLN A O 1
ATOM 642 N N . ASP A 1 85 ? 11.818 -7.597 4.960 1.00 86.31 85 ASP A N 1
ATOM 643 C CA . ASP A 1 85 ? 12.631 -8.752 4.575 1.00 86.31 85 ASP A CA 1
ATOM 644 C C . ASP A 1 85 ? 12.034 -9.566 3.423 1.00 86.31 85 ASP A C 1
ATOM 646 O O . ASP A 1 85 ? 12.688 -10.506 2.962 1.00 86.31 85 ASP A O 1
ATOM 650 N N . GLN A 1 86 ? 10.840 -9.191 2.951 1.00 89.88 86 GLN A N 1
ATOM 651 C CA . GLN A 1 86 ? 10.149 -9.829 1.838 1.00 89.88 86 GLN A CA 1
ATOM 652 C C . GLN A 1 86 ? 11.033 -9.890 0.592 1.00 89.88 86 GLN A C 1
ATOM 654 O O . GLN A 1 86 ? 11.535 -8.866 0.124 1.00 89.88 86 GLN A O 1
ATOM 659 N N . LEU A 1 87 ? 11.165 -11.092 0.032 1.00 90.25 87 LEU A N 1
ATOM 660 C CA . LEU A 1 87 ? 11.777 -11.306 -1.274 1.00 90.25 87 LEU A CA 1
ATOM 661 C C . LEU A 1 87 ? 10.806 -10.926 -2.392 1.00 90.25 87 LEU A C 1
ATOM 663 O O . LEU A 1 87 ? 9.647 -11.349 -2.410 1.00 90.25 87 LEU A O 1
ATOM 667 N N . LEU A 1 88 ? 11.301 -10.149 -3.342 1.00 89.44 88 LEU A N 1
ATOM 668 C CA . LEU A 1 88 ? 10.590 -9.722 -4.536 1.00 89.44 88 LEU A CA 1
ATOM 669 C C . LEU A 1 88 ? 11.300 -10.293 -5.751 1.00 89.44 88 LEU A C 1
ATOM 671 O O . LEU A 1 88 ? 12.527 -10.241 -5.835 1.00 89.44 88 LEU A O 1
ATOM 675 N N . LYS A 1 89 ? 10.523 -10.829 -6.685 1.00 89.88 89 LYS A N 1
ATOM 676 C CA . LYS A 1 89 ? 11.014 -11.331 -7.959 1.00 89.88 89 LYS A CA 1
ATOM 677 C C . LYS A 1 89 ? 10.766 -10.301 -9.055 1.00 89.88 89 LYS A C 1
ATOM 679 O O . LYS A 1 89 ? 9.646 -9.819 -9.233 1.00 89.88 89 LYS A O 1
ATOM 684 N N . LEU A 1 90 ? 11.838 -9.951 -9.751 1.00 85.38 90 LEU A N 1
ATOM 685 C CA . LEU A 1 90 ? 11.857 -9.029 -10.876 1.00 85.38 90 LEU A CA 1
ATOM 686 C C . LEU A 1 90 ? 11.507 -9.780 -12.170 1.00 85.38 90 LEU A C 1
ATOM 688 O O . LEU A 1 90 ? 11.810 -10.972 -12.288 1.00 85.38 90 LEU A O 1
ATOM 692 N N . PRO A 1 91 ? 10.907 -9.107 -13.166 1.00 81.69 91 PRO A N 1
ATOM 693 C CA . PRO A 1 91 ? 10.689 -9.704 -14.475 1.00 81.69 91 PRO A CA 1
ATOM 694 C C . PRO A 1 91 ? 12.028 -10.100 -15.108 1.00 81.69 91 PRO A C 1
ATOM 696 O O . PRO A 1 91 ? 12.962 -9.297 -15.155 1.00 81.69 91 PRO A O 1
ATOM 699 N N . THR A 1 92 ? 12.109 -11.329 -15.621 1.00 66.12 92 THR A N 1
ATOM 700 C CA . THR A 1 92 ? 13.341 -11.936 -16.160 1.00 66.12 92 THR A CA 1
ATOM 701 C C . THR A 1 92 ? 13.978 -11.119 -17.294 1.00 66.12 92 THR A C 1
ATOM 703 O O . THR A 1 92 ? 15.194 -11.139 -17.458 1.00 66.12 92 THR A O 1
ATOM 706 N N . ASP A 1 93 ? 13.189 -10.328 -18.024 1.00 62.62 93 ASP A N 1
ATOM 707 C CA . ASP A 1 93 ? 13.670 -9.485 -19.128 1.00 62.62 93 ASP A CA 1
ATOM 708 C C . ASP A 1 93 ? 14.415 -8.214 -18.658 1.00 62.62 93 ASP A C 1
ATOM 710 O O . ASP A 1 93 ? 15.026 -7.515 -19.467 1.00 62.62 93 ASP A O 1
ATOM 714 N N . LEU A 1 94 ? 14.374 -7.893 -17.357 1.00 56.94 94 LEU A N 1
ATOM 715 C CA . LEU A 1 94 ? 14.879 -6.633 -16.786 1.00 56.94 94 LEU A CA 1
ATOM 716 C C . LEU A 1 94 ? 16.107 -6.795 -15.895 1.00 56.94 94 LEU A C 1
ATOM 718 O O . LEU A 1 94 ? 16.808 -5.814 -15.645 1.00 56.94 94 LEU A O 1
ATOM 722 N N . ALA A 1 95 ? 16.435 -8.026 -15.497 1.00 49.59 95 ALA A N 1
ATOM 723 C CA . ALA A 1 95 ? 17.647 -8.344 -14.739 1.00 49.59 95 ALA A CA 1
ATOM 724 C C . ALA A 1 95 ? 18.953 -7.990 -15.492 1.00 49.59 95 ALA A C 1
ATOM 726 O O . ALA A 1 95 ? 20.041 -8.084 -14.934 1.00 49.59 95 ALA A O 1
ATOM 727 N N . THR A 1 96 ? 18.864 -7.564 -16.761 1.00 41.38 96 THR A N 1
ATOM 728 C CA . THR A 1 96 ? 20.004 -7.238 -17.638 1.00 41.38 96 THR A CA 1
ATOM 729 C C . THR A 1 96 ? 20.106 -5.747 -18.035 1.00 41.38 96 THR A C 1
ATOM 731 O O . THR A 1 96 ? 21.059 -5.377 -18.713 1.00 41.38 96 THR A O 1
ATOM 734 N N . ALA A 1 97 ? 19.172 -4.865 -17.640 1.00 38.34 97 ALA A N 1
ATOM 735 C CA . ALA A 1 97 ? 19.057 -3.487 -18.176 1.00 38.34 97 ALA A CA 1
ATOM 736 C C . ALA A 1 97 ? 19.464 -2.351 -17.203 1.00 38.34 97 ALA A C 1
ATOM 738 O O . ALA A 1 97 ? 19.087 -1.192 -17.376 1.00 38.34 97 ALA A O 1
ATOM 739 N N . ILE A 1 98 ? 20.240 -2.661 -16.166 1.00 43.88 98 ILE A N 1
ATOM 740 C CA . ILE A 1 98 ? 20.410 -1.826 -14.964 1.00 43.88 98 ILE A CA 1
ATOM 741 C C . ILE A 1 98 ? 21.597 -0.857 -15.098 1.00 43.88 98 ILE A C 1
ATOM 743 O O . ILE A 1 98 ? 22.504 -0.843 -14.273 1.00 43.88 98 ILE A O 1
ATOM 747 N N . ALA A 1 99 ? 21.638 -0.051 -16.160 1.00 37.19 99 ALA A N 1
ATOM 748 C CA . ALA A 1 99 ? 22.710 0.933 -16.340 1.00 37.19 99 ALA A CA 1
ATOM 749 C C . ALA A 1 99 ? 22.290 2.136 -17.198 1.00 37.19 99 ALA A C 1
ATOM 751 O O . ALA A 1 99 ? 22.794 2.326 -18.301 1.00 37.19 99 ALA A O 1
ATOM 752 N N . ALA A 1 100 ? 21.401 2.990 -16.686 1.00 33.47 100 ALA A N 1
ATOM 753 C CA . ALA A 1 100 ? 21.302 4.374 -17.158 1.00 33.47 100 ALA A CA 1
ATOM 754 C C . ALA A 1 100 ? 20.688 5.273 -16.076 1.00 33.47 100 ALA A C 1
ATOM 756 O O . ALA A 1 100 ? 19.475 5.445 -15.981 1.00 33.47 100 ALA A O 1
ATOM 757 N N . THR A 1 101 ? 21.539 5.859 -15.236 1.00 36.59 101 THR A N 1
ATOM 758 C CA . THR A 1 101 ? 21.151 6.953 -14.342 1.00 36.59 101 THR A CA 1
ATOM 759 C C . THR A 1 101 ? 20.921 8.226 -15.150 1.00 36.59 101 THR A C 1
ATOM 761 O O . THR A 1 101 ? 21.873 8.941 -15.455 1.00 36.59 101 THR A O 1
ATOM 764 N N . GLU A 1 102 ? 19.661 8.545 -15.436 1.00 37.06 102 GLU A N 1
ATOM 765 C CA . GLU A 1 102 ? 19.238 9.908 -15.767 1.00 37.06 102 GLU A CA 1
ATOM 766 C C . GLU A 1 102 ? 18.351 10.444 -14.642 1.00 37.06 102 GLU A C 1
ATOM 768 O O . GLU A 1 102 ? 17.207 10.033 -14.450 1.00 37.06 102 GLU A O 1
ATOM 773 N N . ALA A 1 103 ? 18.908 11.366 -13.856 1.00 35.78 103 ALA A N 1
ATOM 774 C CA . ALA A 1 103 ? 18.150 12.129 -12.879 1.00 35.78 103 ALA A CA 1
ATOM 775 C C . ALA A 1 103 ? 17.351 13.212 -13.617 1.00 35.78 103 ALA A C 1
ATOM 777 O O . ALA A 1 103 ? 17.885 14.275 -13.935 1.00 35.78 103 ALA A O 1
ATOM 778 N N . VAL A 1 104 ? 16.071 12.953 -13.884 1.00 37.25 104 VAL A N 1
ATOM 779 C CA . VAL A 1 104 ? 15.140 13.988 -14.348 1.00 37.25 104 VAL A CA 1
ATOM 780 C C . VAL A 1 104 ? 14.483 14.611 -13.120 1.00 37.25 104 VAL A C 1
ATOM 782 O O . VAL A 1 104 ? 13.796 13.937 -12.357 1.00 37.25 104 VAL A O 1
ATOM 785 N N . LYS A 1 105 ? 14.729 15.905 -12.894 1.00 35.41 105 LYS A N 1
ATOM 786 C CA . LYS A 1 105 ? 13.980 16.697 -11.912 1.00 35.41 105 LYS A CA 1
ATOM 787 C C . LYS A 1 105 ? 12.678 17.162 -12.556 1.00 35.41 105 LYS A C 1
ATOM 789 O O . LYS A 1 105 ? 12.720 18.036 -13.418 1.00 35.41 105 LYS A O 1
ATOM 794 N N . GLU A 1 106 ? 11.548 16.634 -12.101 1.00 37.88 106 GLU A N 1
ATOM 795 C CA . GLU A 1 106 ? 10.221 17.152 -12.437 1.00 37.88 106 GLU A CA 1
ATOM 796 C C . GLU A 1 106 ? 9.403 17.312 -11.140 1.00 37.88 106 GLU A C 1
ATOM 798 O O . GLU A 1 106 ? 8.939 16.342 -10.548 1.00 37.88 106 GLU A O 1
ATOM 803 N N . GLY A 1 107 ? 9.283 18.551 -10.646 1.00 51.06 107 GLY A N 1
ATOM 804 C CA . GLY A 1 107 ? 8.516 18.886 -9.433 1.00 51.06 107 GLY A CA 1
ATOM 805 C C . GLY A 1 107 ? 9.172 18.509 -8.091 1.00 51.06 107 GLY A C 1
ATOM 806 O O . GLY A 1 107 ? 10.395 18.422 -7.988 1.00 51.06 107 GLY A O 1
ATOM 807 N N . ASP A 1 108 ? 8.343 18.315 -7.054 1.00 48.81 108 ASP A N 1
ATOM 808 C CA . ASP A 1 108 ? 8.746 17.955 -5.677 1.00 48.81 108 ASP A CA 1
ATOM 809 C C . ASP A 1 108 ? 9.185 16.479 -5.515 1.00 48.81 108 ASP A C 1
ATOM 811 O O . ASP A 1 108 ? 9.539 16.048 -4.413 1.00 48.81 108 ASP A O 1
ATOM 815 N N . ALA A 1 109 ? 9.177 15.693 -6.597 1.00 51.22 109 ALA A N 1
ATOM 816 C CA . ALA A 1 109 ? 9.545 14.282 -6.584 1.00 51.22 109 ALA A CA 1
ATOM 817 C C . ALA A 1 109 ? 11.066 14.092 -6.417 1.00 51.22 109 ALA A C 1
ATOM 819 O O . ALA A 1 109 ? 11.880 14.653 -7.159 1.00 51.22 109 ALA A O 1
ATOM 820 N N . LYS A 1 1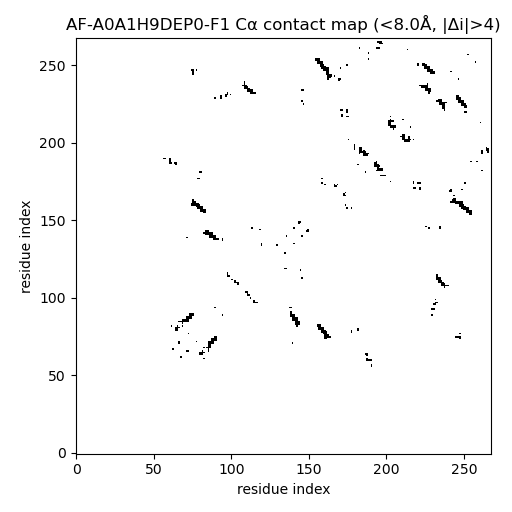10 ? 11.469 13.267 -5.444 1.00 60.16 110 LYS A N 1
ATOM 821 C CA . LYS A 1 110 ? 12.875 12.884 -5.215 1.00 60.16 110 LYS A CA 1
ATOM 822 C C . LYS A 1 110 ? 13.138 11.531 -5.855 1.00 60.16 110 LYS A C 1
ATOM 824 O O . LYS A 1 110 ? 12.353 10.614 -5.659 1.00 60.16 110 LYS A O 1
ATOM 829 N N . THR A 1 111 ? 14.244 11.407 -6.585 1.00 52.12 111 THR A N 1
ATOM 830 C CA . THR A 1 111 ? 14.561 10.216 -7.382 1.00 52.12 111 THR A CA 1
ATOM 831 C C . THR A 1 111 ? 15.971 9.708 -7.075 1.00 52.12 111 THR A C 1
ATOM 833 O O . THR A 1 111 ? 16.916 10.496 -7.040 1.00 52.12 111 THR A O 1
ATOM 836 N N . TYR A 1 112 ? 16.115 8.397 -6.886 1.00 56.56 112 TYR A N 1
ATOM 837 C CA . TYR A 1 112 ? 17.352 7.688 -6.560 1.00 56.56 112 TYR A CA 1
ATOM 838 C C . TYR A 1 112 ? 17.559 6.529 -7.545 1.00 56.56 112 TYR A C 1
ATOM 840 O O . TYR A 1 112 ? 16.631 5.776 -7.822 1.00 56.56 112 TYR A O 1
ATOM 848 N N . GLY A 1 113 ? 18.768 6.369 -8.086 1.00 50.53 113 GLY A N 1
ATOM 849 C CA . GLY A 1 113 ? 19.109 5.190 -8.890 1.00 50.53 113 GLY A CA 1
ATOM 850 C C . GLY A 1 113 ? 19.457 4.003 -7.992 1.00 50.53 113 GLY A C 1
ATOM 851 O O . GLY A 1 113 ? 20.234 4.169 -7.052 1.00 50.53 113 GLY A O 1
ATOM 852 N N . ILE A 1 114 ? 18.917 2.820 -8.284 1.00 53.78 114 ILE A N 1
ATOM 853 C CA . ILE A 1 114 ? 19.280 1.565 -7.619 1.00 53.78 114 ILE A CA 1
ATOM 854 C C . ILE A 1 114 ? 20.204 0.769 -8.545 1.00 53.78 114 ILE A C 1
ATOM 856 O O . ILE A 1 114 ? 19.812 0.388 -9.646 1.00 53.78 114 ILE A O 1
ATOM 860 N N . ASN A 1 115 ? 21.431 0.493 -8.096 1.00 51.31 115 ASN A N 1
ATOM 861 C CA . ASN A 1 115 ? 22.345 -0.415 -8.788 1.00 51.31 115 ASN A CA 1
ATOM 862 C C . ASN A 1 115 ? 22.198 -1.824 -8.198 1.00 51.31 115 ASN A C 1
ATOM 864 O O . ASN A 1 115 ? 22.677 -2.084 -7.097 1.00 51.31 115 ASN A O 1
ATOM 868 N N . LEU A 1 116 ? 21.530 -2.723 -8.921 1.00 52.81 116 LEU A N 1
ATOM 869 C CA . LEU A 1 116 ? 21.287 -4.091 -8.453 1.00 52.81 116 LEU A CA 1
ATOM 870 C C . LEU A 1 116 ? 22.520 -5.003 -8.605 1.00 52.81 116 LEU A C 1
ATOM 872 O O . LEU A 1 116 ? 22.634 -5.981 -7.870 1.00 52.81 116 LEU A O 1
ATOM 876 N N . GLU A 1 117 ? 23.484 -4.672 -9.474 1.00 44.69 117 GLU A N 1
ATOM 877 C CA . GLU A 1 117 ? 24.707 -5.472 -9.679 1.00 44.69 117 GLU A CA 1
ATOM 878 C C . GLU A 1 117 ? 25.616 -5.493 -8.434 1.00 44.69 117 GLU A C 1
ATOM 880 O O . GLU A 1 117 ? 26.373 -6.442 -8.214 1.00 44.69 117 GLU A O 1
ATOM 885 N N . GLN A 1 118 ? 25.531 -4.468 -7.580 1.00 40.78 118 GLN A N 1
ATOM 886 C CA . GLN A 1 118 ? 26.302 -4.375 -6.333 1.00 40.78 118 GLN A CA 1
ATOM 887 C C . GLN A 1 118 ? 25.624 -5.029 -5.120 1.00 40.78 118 GLN A C 1
ATOM 889 O O . GLN A 1 118 ? 26.303 -5.295 -4.125 1.00 40.78 118 GLN A O 1
ATOM 894 N N . ILE A 1 119 ? 24.327 -5.343 -5.191 1.00 45.72 119 ILE A N 1
ATOM 895 C CA . ILE A 1 119 ? 23.560 -5.884 -4.051 1.00 45.72 119 ILE A CA 1
ATOM 896 C C . ILE A 1 119 ? 23.981 -7.336 -3.733 1.00 45.72 119 ILE A C 1
ATOM 898 O O . ILE A 1 119 ? 23.866 -7.782 -2.596 1.00 45.72 119 ILE A O 1
ATOM 902 N N . GLY A 1 120 ? 24.601 -8.043 -4.688 1.00 41.28 120 GLY A N 1
ATOM 903 C CA . GLY A 1 120 ? 25.205 -9.367 -4.476 1.00 41.28 120 GLY A CA 1
ATOM 904 C C . GLY A 1 120 ? 26.691 -9.380 -4.085 1.00 41.28 120 GLY A C 1
ATOM 905 O O . GLY A 1 120 ? 27.215 -10.444 -3.769 1.00 41.28 120 GLY A O 1
ATOM 906 N N . ASN A 1 121 ? 27.387 -8.237 -4.106 1.00 35.31 121 ASN A N 1
ATOM 907 C CA . ASN A 1 121 ? 28.845 -8.170 -3.956 1.00 35.31 121 ASN A CA 1
ATOM 908 C C . ASN A 1 121 ? 29.269 -7.038 -3.015 1.00 35.31 121 ASN A C 1
ATOM 910 O O . ASN A 1 121 ? 29.778 -6.000 -3.437 1.00 35.31 121 ASN A O 1
ATOM 914 N N . SER A 1 122 ? 29.154 -7.255 -1.709 1.00 37.34 122 SER A N 1
ATOM 915 C CA . SER A 1 122 ? 29.909 -6.452 -0.746 1.00 37.34 122 SER A CA 1
ATOM 916 C C . SER A 1 122 ? 30.567 -7.336 0.306 1.00 37.34 122 SER A C 1
ATOM 918 O O . SER A 1 122 ? 29.919 -7.824 1.222 1.00 37.34 122 SER A O 1
ATOM 920 N N . LEU A 1 123 ? 31.884 -7.542 0.144 1.00 39.41 123 LEU A N 1
ATOM 921 C CA . LEU A 1 123 ? 32.937 -7.198 1.118 1.00 39.41 123 LEU A CA 1
ATOM 922 C C . LEU A 1 123 ? 34.294 -7.786 0.663 1.00 39.41 123 LEU A C 1
ATOM 924 O O . LEU A 1 123 ? 34.603 -8.938 0.939 1.00 39.41 123 LEU A O 1
ATOM 928 N N . HIS A 1 124 ? 35.128 -6.948 0.029 1.00 34.03 124 HIS A N 1
ATOM 929 C CA . HIS A 1 124 ? 36.530 -7.192 -0.374 1.00 34.03 124 HIS A CA 1
ATOM 930 C C . HIS A 1 124 ? 36.813 -8.295 -1.429 1.00 34.03 124 HIS A C 1
ATOM 932 O O . HIS A 1 124 ? 36.225 -9.373 -1.402 1.00 34.03 124 HIS A O 1
ATOM 938 N N . PRO A 1 125 ? 37.781 -8.076 -2.350 1.00 41.25 125 PRO A N 1
ATOM 939 C CA . PRO A 1 125 ? 38.179 -9.070 -3.339 1.00 41.25 125 PRO A CA 1
ATOM 940 C C . PRO A 1 125 ? 39.028 -10.145 -2.659 1.00 41.25 125 PRO A C 1
ATOM 942 O O . PRO A 1 125 ? 40.239 -10.005 -2.495 1.00 41.25 125 PRO A O 1
ATOM 945 N N . GLN A 1 126 ? 38.393 -11.231 -2.242 1.00 30.95 126 GLN A N 1
ATOM 946 C CA . GLN A 1 126 ? 39.087 -12.474 -1.941 1.00 30.95 126 GLN A CA 1
ATOM 947 C C . GLN A 1 126 ? 38.372 -13.593 -2.679 1.00 30.95 126 GLN A C 1
ATOM 949 O O . GLN A 1 126 ? 37.198 -13.861 -2.439 1.00 30.95 126 GLN A O 1
ATOM 954 N N . HIS A 1 127 ? 39.104 -14.234 -3.589 1.00 31.95 127 HIS A N 1
ATOM 955 C CA . HIS A 1 127 ? 38.708 -15.465 -4.256 1.00 31.95 127 HIS A CA 1
ATOM 956 C C . HIS A 1 127 ? 38.395 -16.540 -3.205 1.00 31.95 127 HIS A C 1
ATOM 958 O O . HIS A 1 127 ? 39.263 -17.302 -2.784 1.00 31.95 127 HIS A O 1
ATOM 964 N N . LYS A 1 128 ? 37.140 -16.607 -2.772 1.00 28.77 128 LYS A N 1
ATOM 965 C CA . LYS A 1 128 ? 36.578 -17.742 -2.052 1.00 28.77 128 LYS A CA 1
ATOM 966 C C . LYS A 1 128 ? 35.291 -18.117 -2.758 1.00 28.77 128 LYS A C 1
ATOM 968 O O . LYS A 1 128 ? 34.390 -17.298 -2.884 1.00 28.77 128 LYS A O 1
ATOM 973 N N . ALA A 1 129 ? 35.250 -19.349 -3.255 1.00 33.53 129 ALA A N 1
ATOM 974 C CA . ALA A 1 129 ? 34.061 -19.920 -3.858 1.00 33.53 129 ALA A CA 1
ATOM 975 C C . ALA A 1 129 ? 32.920 -19.883 -2.830 1.00 33.53 129 ALA A C 1
ATOM 977 O O . ALA A 1 129 ? 32.975 -20.572 -1.809 1.00 33.53 129 ALA A O 1
ATOM 978 N N . VAL A 1 130 ? 31.928 -19.035 -3.088 1.00 30.25 130 VAL A N 1
ATOM 979 C CA . VAL A 1 130 ? 30.673 -18.995 -2.341 1.00 30.25 130 VAL A CA 1
ATOM 980 C C . VAL A 1 130 ? 29.807 -20.158 -2.851 1.00 30.25 130 VAL A C 1
ATOM 982 O O . VAL A 1 130 ? 29.702 -20.334 -4.068 1.00 30.25 130 VAL A O 1
ATOM 985 N N . PRO A 1 131 ? 29.223 -20.992 -1.971 1.00 30.61 131 PRO A N 1
ATOM 986 C CA . PRO A 1 131 ? 28.297 -22.045 -2.375 1.00 30.61 131 PRO A CA 1
ATOM 987 C C . PRO A 1 131 ? 27.115 -21.453 -3.151 1.00 30.61 131 PRO A C 1
ATOM 989 O O . PRO A 1 131 ? 26.573 -20.418 -2.768 1.00 30.61 131 PRO A O 1
ATOM 992 N N . THR A 1 132 ? 26.666 -22.136 -4.203 1.00 34.81 132 THR A N 1
ATOM 993 C CA . THR A 1 132 ? 25.564 -21.719 -5.092 1.00 34.81 132 THR A CA 1
ATOM 994 C C . THR A 1 132 ? 24.229 -21.436 -4.391 1.00 34.81 132 THR A C 1
ATOM 996 O O . THR A 1 132 ? 23.336 -20.862 -5.001 1.00 34.81 132 THR A O 1
ATOM 999 N N . SER A 1 133 ? 24.092 -21.789 -3.113 1.00 36.25 133 SER A N 1
ATOM 1000 C CA . SER A 1 133 ? 22.924 -21.518 -2.268 1.00 36.25 133 SER A CA 1
ATOM 1001 C C . SER A 1 133 ? 22.885 -20.106 -1.656 1.00 36.25 133 SER A C 1
ATOM 1003 O O . SER A 1 133 ? 21.938 -19.799 -0.941 1.00 36.25 133 SER A O 1
ATOM 1005 N N . GLN A 1 134 ? 23.919 -19.277 -1.857 1.00 36.72 134 GLN A N 1
ATOM 1006 C CA . GLN A 1 134 ? 24.056 -17.936 -1.254 1.00 36.72 134 GLN A CA 1
ATOM 1007 C C . GLN A 1 134 ? 24.209 -16.803 -2.282 1.00 36.72 134 GLN A C 1
ATOM 1009 O O . GLN A 1 134 ? 24.425 -15.654 -1.904 1.00 36.72 134 GLN A O 1
ATOM 1014 N N . LEU A 1 135 ? 24.091 -17.107 -3.575 1.00 32.78 135 LEU A N 1
ATOM 1015 C CA . LEU A 1 135 ? 23.931 -16.079 -4.601 1.00 32.78 135 LEU A CA 1
ATOM 1016 C C . LEU A 1 135 ? 22.491 -15.550 -4.508 1.00 32.78 135 LEU A C 1
ATOM 1018 O O . LEU A 1 135 ? 21.576 -16.380 -4.463 1.00 32.78 135 LEU A O 1
ATOM 1022 N N . PRO A 1 136 ? 22.245 -14.224 -4.517 1.00 42.28 136 PRO A N 1
ATOM 1023 C CA . PRO A 1 136 ? 20.939 -13.734 -4.931 1.00 42.28 136 PRO A CA 1
ATOM 1024 C C . PRO A 1 136 ? 20.678 -14.387 -6.286 1.00 42.28 136 PRO A C 1
ATOM 1026 O O . PRO A 1 136 ? 21.508 -14.275 -7.195 1.00 42.28 136 PRO A O 1
ATOM 1029 N N . LEU A 1 137 ? 19.590 -15.148 -6.422 1.00 47.78 137 LEU A N 1
ATOM 1030 C CA . LEU A 1 137 ? 19.141 -15.501 -7.762 1.00 47.78 137 LEU A CA 1
ATOM 1031 C C . LEU A 1 137 ? 19.013 -14.165 -8.497 1.00 47.78 137 LEU A C 1
ATOM 1033 O O . LEU A 1 137 ? 18.431 -13.249 -7.928 1.00 47.78 137 LEU A O 1
ATOM 1037 N N . ALA A 1 138 ? 19.604 -14.039 -9.687 1.00 56.62 138 ALA A N 1
ATOM 1038 C CA . ALA A 1 138 ? 19.822 -12.761 -10.381 1.00 56.62 138 ALA A CA 1
ATOM 1039 C C . ALA A 1 138 ? 18.560 -11.881 -10.550 1.00 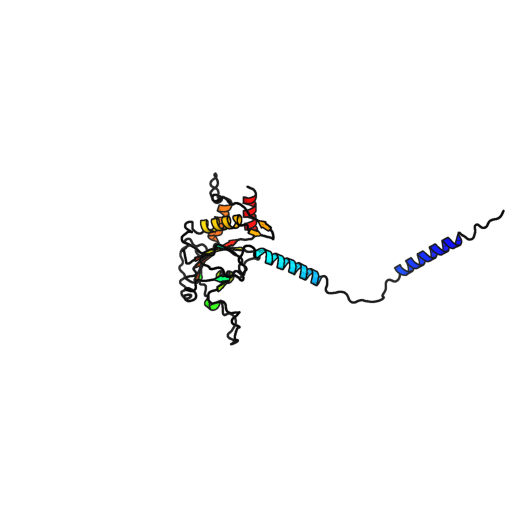56.62 138 ALA A C 1
ATOM 1041 O O . ALA A 1 138 ? 18.671 -10.693 -10.834 1.00 56.62 138 ALA A O 1
ATOM 1042 N N . ASP A 1 139 ? 17.383 -12.453 -10.297 1.00 75.12 139 ASP A N 1
ATOM 1043 C CA . ASP A 1 139 ? 16.073 -11.838 -10.454 1.00 75.12 139 ASP A CA 1
ATOM 1044 C C . ASP A 1 139 ? 15.355 -11.612 -9.104 1.00 75.12 139 ASP A C 1
ATOM 1046 O O . ASP A 1 139 ? 14.154 -11.356 -9.096 1.00 75.12 139 ASP A O 1
ATOM 1050 N N . GLN A 1 140 ? 16.021 -11.764 -7.952 1.00 82.56 140 GLN A N 1
ATOM 1051 C CA . GLN A 1 140 ? 15.414 -11.604 -6.622 1.00 82.56 140 GLN A CA 1
ATOM 1052 C C . GLN A 1 140 ? 16.121 -10.542 -5.780 1.00 82.56 140 GLN A C 1
ATOM 1054 O O . GLN A 1 140 ? 17.346 -10.507 -5.695 1.00 82.56 140 GLN A O 1
ATOM 1059 N N . VAL A 1 141 ? 15.329 -9.712 -5.105 1.00 84.38 141 VAL A N 1
ATOM 1060 C CA . VAL A 1 141 ? 15.794 -8.604 -4.261 1.00 84.38 141 VAL A CA 1
ATOM 1061 C C . VAL A 1 141 ? 14.912 -8.491 -3.023 1.00 84.38 141 VAL A C 1
ATOM 1063 O O . VAL A 1 141 ? 13.707 -8.742 -3.094 1.00 84.38 141 VAL A O 1
ATOM 1066 N N . ARG A 1 142 ? 15.473 -8.131 -1.866 1.00 87.56 142 ARG A N 1
ATOM 1067 C CA . ARG A 1 142 ? 14.646 -7.862 -0.678 1.00 87.56 142 ARG A CA 1
ATOM 1068 C C . ARG A 1 142 ? 14.057 -6.461 -0.740 1.00 87.56 142 ARG A C 1
ATOM 1070 O O . ARG A 1 142 ? 14.712 -5.524 -1.193 1.00 87.56 142 ARG A O 1
ATOM 1077 N N . LEU A 1 143 ? 12.862 -6.276 -0.185 1.00 88.44 143 LEU A N 1
ATOM 1078 C CA . LEU A 1 143 ? 12.227 -4.957 -0.138 1.00 88.44 143 LEU A CA 1
ATOM 1079 C C . LEU A 1 143 ? 13.131 -3.897 0.522 1.00 88.44 143 LEU A C 1
ATOM 1081 O O . LEU A 1 143 ? 13.286 -2.803 -0.013 1.00 88.44 143 LEU A O 1
ATOM 1085 N N . LYS A 1 144 ? 13.797 -4.224 1.635 1.00 85.81 144 LYS A N 1
ATOM 1086 C CA . LYS A 1 144 ? 14.744 -3.313 2.306 1.00 85.81 144 LYS A CA 1
ATOM 1087 C C . LYS A 1 144 ? 15.917 -2.861 1.428 1.00 85.81 144 LYS A C 1
ATOM 1089 O O . LYS A 1 144 ? 16.404 -1.747 1.596 1.00 85.81 144 LYS A O 1
ATOM 1094 N N . GLU A 1 145 ? 16.362 -3.709 0.501 1.00 82.25 145 GLU A N 1
ATOM 1095 C CA . GLU A 1 145 ? 17.444 -3.390 -0.439 1.00 82.25 145 GLU A CA 1
ATOM 1096 C C . GLU A 1 145 ? 16.944 -2.417 -1.513 1.00 82.25 145 GLU A C 1
ATOM 1098 O O . GLU A 1 145 ? 17.660 -1.486 -1.872 1.00 82.25 145 GLU A O 1
ATOM 1103 N N . LEU A 1 146 ? 15.688 -2.568 -1.957 1.00 83.69 146 LEU A N 1
ATOM 1104 C CA . LEU A 1 146 ? 15.051 -1.621 -2.876 1.00 83.69 146 LEU A CA 1
ATOM 1105 C C . LEU A 1 146 ? 14.820 -0.251 -2.242 1.00 83.69 146 LEU A C 1
ATOM 1107 O O . LEU A 1 146 ? 15.016 0.769 -2.890 1.00 83.69 146 LEU A O 1
ATOM 1111 N N . LEU A 1 147 ? 14.402 -0.198 -0.979 1.00 81.56 147 LEU A N 1
ATOM 1112 C CA . LEU A 1 147 ? 14.077 1.074 -0.330 1.00 81.56 147 LEU A CA 1
ATOM 1113 C C . LEU A 1 147 ? 15.314 1.900 0.050 1.00 81.56 147 LEU A C 1
ATOM 1115 O O . LEU A 1 147 ? 15.164 3.058 0.440 1.00 81.56 147 LEU A O 1
ATOM 1119 N N . ASN A 1 148 ? 16.519 1.324 -0.056 1.00 71.56 148 ASN A N 1
ATOM 1120 C CA . ASN A 1 148 ? 17.791 1.946 0.326 1.00 71.56 148 ASN A CA 1
ATOM 1121 C C . ASN A 1 148 ? 17.744 2.607 1.723 1.00 71.56 148 ASN A C 1
ATOM 1123 O O . ASN A 1 148 ? 18.373 3.638 1.967 1.00 71.56 148 ASN A O 1
ATOM 1127 N N . ASN A 1 149 ? 16.951 2.035 2.632 1.00 66.38 149 ASN A N 1
ATOM 1128 C CA . ASN A 1 149 ? 16.745 2.549 3.979 1.00 66.38 149 ASN A CA 1
ATOM 1129 C C . ASN A 1 149 ? 16.830 1.393 4.992 1.00 66.38 149 ASN A C 1
ATOM 1131 O O . ASN A 1 149 ? 15.867 0.633 5.126 1.00 66.38 149 ASN A O 1
ATOM 1135 N N . PRO A 1 150 ? 17.975 1.229 5.678 1.00 54.44 150 PRO A N 1
ATOM 1136 C CA . PRO A 1 150 ? 18.194 0.122 6.605 1.00 54.44 150 PRO A CA 1
ATOM 1137 C C . PRO A 1 150 ? 17.514 0.307 7.972 1.00 54.44 150 PRO A C 1
ATOM 1139 O O . PRO A 1 150 ? 17.383 -0.672 8.702 1.00 54.44 150 PRO A O 1
ATOM 1142 N N . ASP A 1 151 ? 17.060 1.519 8.312 1.00 58.69 151 ASP A N 1
ATOM 1143 C CA . ASP A 1 151 ? 16.642 1.888 9.673 1.00 58.69 151 ASP A CA 1
ATOM 1144 C C . ASP A 1 151 ? 15.120 2.066 9.807 1.00 58.69 151 A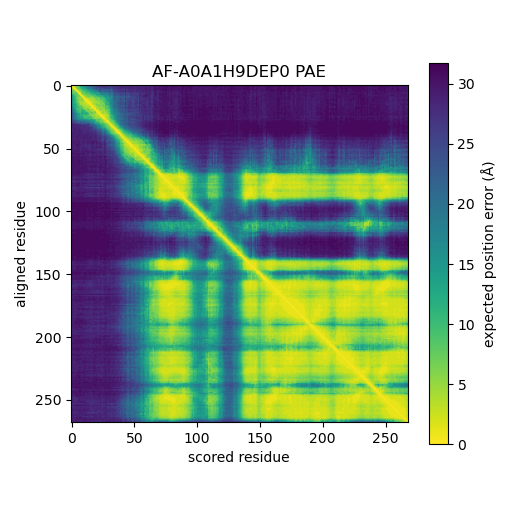SP A C 1
ATOM 1146 O O . ASP A 1 151 ? 14.632 3.025 10.411 1.00 58.69 151 ASP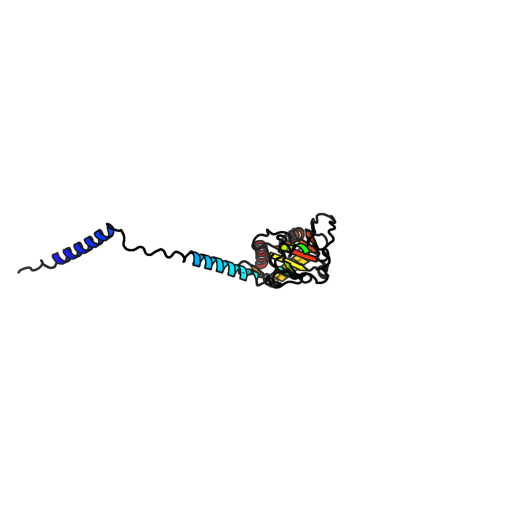 A O 1
ATOM 1150 N N . ASN A 1 152 ? 14.333 1.142 9.249 1.00 70.06 152 ASN A N 1
ATOM 1151 C CA . ASN A 1 152 ? 12.896 1.139 9.523 1.00 70.06 152 ASN A CA 1
ATOM 1152 C C . ASN A 1 152 ? 12.632 0.617 10.945 1.00 70.06 152 ASN A C 1
ATOM 1154 O O . ASN A 1 152 ? 13.211 -0.400 11.346 1.00 70.06 152 ASN A O 1
ATOM 1158 N N . PRO A 1 153 ? 11.749 1.270 11.722 1.00 68.38 153 PRO A N 1
ATOM 1159 C CA . PRO A 1 153 ? 11.437 0.821 13.070 1.00 68.38 153 PRO A CA 1
ATOM 1160 C C . PRO A 1 153 ? 10.859 -0.601 13.057 1.00 68.38 153 PRO A C 1
ATOM 1162 O O . PRO A 1 153 ? 10.148 -1.006 12.130 1.00 68.38 153 PRO A O 1
ATOM 1165 N N . ALA A 1 154 ? 11.159 -1.373 14.103 1.00 68.00 154 ALA A N 1
ATOM 1166 C CA . ALA A 1 154 ? 10.619 -2.719 14.261 1.00 68.00 154 ALA A CA 1
ATOM 1167 C C . ALA A 1 154 ? 9.078 -2.689 14.240 1.00 68.00 154 ALA A C 1
ATOM 1169 O O . ALA A 1 154 ? 8.464 -1.836 14.877 1.00 68.00 154 ALA A O 1
ATOM 1170 N N . GLY A 1 155 ? 8.459 -3.617 13.504 1.00 73.81 155 GLY A N 1
ATOM 1171 C CA . GLY A 1 155 ? 6.999 -3.666 13.339 1.00 73.81 155 GLY A CA 1
ATOM 1172 C C . GLY A 1 155 ? 6.442 -2.766 12.230 1.00 73.81 155 GLY A C 1
ATOM 1173 O O . GLY A 1 155 ? 5.225 -2.625 12.125 1.00 73.81 155 GLY A O 1
ATOM 1174 N N . THR A 1 156 ? 7.301 -2.175 11.393 1.00 85.69 156 THR A N 1
ATOM 1175 C CA . THR A 1 156 ? 6.865 -1.506 10.158 1.00 85.69 156 THR A CA 1
ATOM 1176 C C . THR A 1 156 ? 6.336 -2.532 9.159 1.00 85.69 156 THR A C 1
ATOM 1178 O O . THR A 1 156 ? 7.005 -3.527 8.863 1.00 85.69 156 THR A O 1
ATOM 1181 N N . LEU A 1 157 ? 5.150 -2.265 8.621 1.00 89.88 157 LEU A N 1
ATOM 1182 C CA . LEU A 1 157 ? 4.531 -3.040 7.555 1.00 89.88 157 LEU A CA 1
ATOM 1183 C C . LEU A 1 157 ? 4.520 -2.217 6.269 1.00 89.88 157 LEU A C 1
ATOM 1185 O O . LEU A 1 157 ? 4.410 -0.992 6.296 1.00 89.88 157 LEU A O 1
ATOM 1189 N N . PHE A 1 158 ? 4.626 -2.898 5.139 1.00 92.38 158 PHE A N 1
ATOM 1190 C CA . PHE A 1 158 ? 4.646 -2.276 3.824 1.00 92.38 158 PHE A CA 1
ATOM 1191 C C . PHE A 1 158 ? 3.515 -2.849 2.996 1.00 92.38 158 PHE A C 1
ATOM 1193 O O . PHE A 1 158 ? 3.481 -4.053 2.766 1.00 92.38 158 PHE A O 1
ATOM 1200 N N . TYR A 1 159 ? 2.608 -2.007 2.527 1.00 94.56 159 TYR A N 1
ATOM 1201 C CA . TYR A 1 159 ? 1.708 -2.409 1.459 1.00 94.56 159 TYR A CA 1
ATOM 1202 C C . TYR A 1 159 ? 2.442 -2.256 0.129 1.00 94.56 159 TYR A C 1
ATOM 1204 O O . TYR A 1 159 ? 2.957 -1.175 -0.173 1.00 94.56 159 TYR A O 1
ATOM 1212 N N . ILE A 1 160 ? 2.526 -3.345 -0.631 1.00 94.50 160 ILE A N 1
ATOM 1213 C CA . ILE A 1 160 ? 3.165 -3.372 -1.945 1.00 94.50 160 ILE A CA 1
ATOM 1214 C C . ILE A 1 160 ? 2.133 -3.640 -3.035 1.00 94.50 160 ILE A C 1
ATOM 1216 O O . ILE A 1 160 ? 1.316 -4.555 -2.908 1.00 94.50 160 ILE A O 1
ATOM 1220 N N . HIS A 1 161 ? 2.204 -2.866 -4.117 1.00 95.75 161 HIS A N 1
ATOM 1221 C CA . HIS A 1 161 ? 1.286 -2.982 -5.249 1.00 95.75 161 HIS A CA 1
ATOM 1222 C C . HIS A 1 161 ? 2.003 -2.826 -6.591 1.00 95.75 161 HIS A C 1
ATOM 1224 O O . HIS A 1 161 ? 2.652 -1.809 -6.834 1.00 95.75 161 HIS A O 1
ATOM 1230 N N . GLY A 1 162 ? 1.890 -3.822 -7.467 1.00 95.00 162 GLY A N 1
ATOM 1231 C CA . GLY A 1 162 ? 2.360 -3.735 -8.848 1.00 95.00 162 GLY A CA 1
ATOM 1232 C C . GLY A 1 162 ? 1.365 -2.944 -9.693 1.00 95.00 162 GLY A C 1
ATOM 1233 O O . GLY A 1 162 ? 0.211 -3.347 -9.816 1.00 95.00 162 GLY A O 1
ATOM 1234 N N . VAL A 1 163 ? 1.796 -1.821 -10.277 1.00 94.38 163 VAL A N 1
ATOM 1235 C CA . VAL A 1 163 ? 0.895 -0.937 -11.032 1.00 94.38 163 VAL A CA 1
ATOM 1236 C C . VAL A 1 163 ? 0.414 -1.627 -12.305 1.00 94.38 163 VAL A C 1
ATOM 1238 O O . VAL A 1 163 ? 1.208 -2.121 -13.107 1.00 94.38 163 VAL A O 1
ATOM 1241 N N . SER A 1 164 ? -0.892 -1.592 -12.528 1.00 93.50 164 SER A N 1
ATOM 1242 C CA . SER A 1 164 ? -1.598 -2.196 -13.652 1.00 93.50 164 SER A CA 1
ATOM 1243 C C . SER A 1 164 ? -2.515 -1.186 -14.348 1.00 93.50 164 SER A C 1
ATOM 1245 O O . SER A 1 164 ? -2.802 -0.107 -13.832 1.00 93.50 164 SER A O 1
ATOM 1247 N N . ASP A 1 165 ? -3.044 -1.550 -15.518 1.00 92.44 165 ASP A N 1
ATOM 1248 C CA . ASP A 1 165 ? -4.003 -0.710 -16.255 1.00 92.44 165 ASP A CA 1
ATOM 1249 C C . ASP A 1 165 ? -5.345 -0.514 -15.519 1.00 92.44 165 ASP A C 1
ATOM 1251 O O . ASP A 1 165 ? -6.173 0.318 -15.914 1.00 92.44 165 ASP A O 1
ATOM 1255 N N . ALA A 1 166 ? -5.591 -1.286 -14.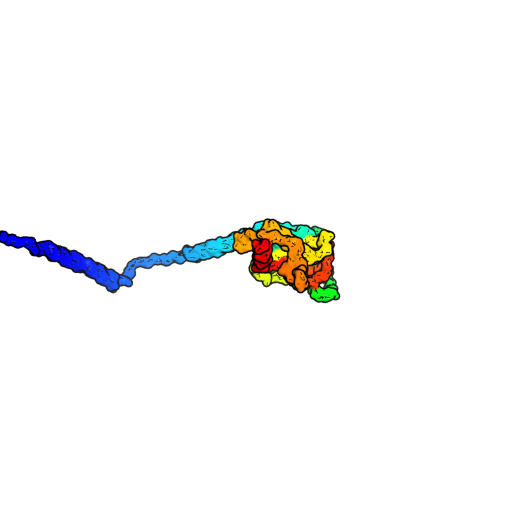455 1.00 92.25 166 ALA A N 1
ATOM 1256 C CA . ALA A 1 166 ? -6.761 -1.131 -13.600 1.00 92.25 166 ALA A CA 1
ATOM 1257 C C . ALA A 1 166 ? -6.635 0.064 -12.637 1.00 92.25 166 ALA A C 1
ATOM 1259 O O . ALA A 1 166 ? -7.658 0.597 -12.205 1.00 92.25 166 ALA A O 1
ATOM 1260 N N . ASP A 1 167 ? -5.418 0.548 -12.370 1.00 93.31 167 ASP A N 1
ATOM 1261 C CA . ASP A 1 167 ? -5.111 1.553 -11.342 1.00 93.31 167 ASP A CA 1
ATOM 1262 C C . ASP A 1 167 ? -5.366 2.997 -11.801 1.00 93.31 167 ASP A C 1
ATOM 1264 O O . ASP A 1 167 ? -4.548 3.909 -11.669 1.00 93.31 167 ASP A O 1
ATOM 1268 N N . LYS A 1 168 ? -6.555 3.232 -12.355 1.00 89.94 168 LYS A N 1
ATOM 1269 C CA . LYS A 1 168 ? -6.955 4.510 -12.969 1.00 89.94 168 LYS A CA 1
ATOM 1270 C C . LYS A 1 168 ? -7.144 5.644 -11.964 1.00 89.94 168 LYS A C 1
ATOM 1272 O O . LYS A 1 168 ? -7.147 6.807 -12.351 1.00 89.94 168 LYS A O 1
ATOM 1277 N N . GLN A 1 169 ? -7.329 5.304 -10.692 1.00 88.81 169 GLN A N 1
ATOM 1278 C CA . GLN A 1 169 ? -7.472 6.256 -9.588 1.00 88.81 169 GLN A CA 1
ATOM 1279 C C . GLN A 1 169 ? -6.117 6.676 -8.988 1.00 88.81 169 GLN A C 1
ATOM 1281 O O . GLN A 1 169 ? -6.078 7.432 -8.017 1.00 88.81 169 GLN A O 1
ATOM 1286 N N . GLY A 1 170 ? -5.002 6.212 -9.563 1.00 91.94 170 GLY A N 1
ATOM 1287 C CA . GLY A 1 170 ? -3.664 6.570 -9.111 1.00 91.94 170 GLY A CA 1
ATOM 1288 C C . GLY A 1 170 ? -3.327 6.008 -7.728 1.00 91.94 170 GLY A C 1
ATOM 1289 O O . GLY A 1 170 ? -3.948 5.060 -7.250 1.00 91.94 170 GLY A O 1
ATOM 1290 N N . LEU A 1 171 ? -2.348 6.633 -7.065 1.00 92.69 171 LEU A N 1
ATOM 1291 C CA . LEU A 1 171 ? -1.887 6.229 -5.732 1.00 92.69 171 LEU A CA 1
ATOM 1292 C C . LEU A 1 171 ? -3.020 6.183 -4.705 1.00 92.69 171 LEU A C 1
ATOM 1294 O O . LEU A 1 171 ? -3.076 5.258 -3.904 1.00 92.69 171 LEU A O 1
ATOM 1298 N N . TRP A 1 172 ? -3.933 7.155 -4.751 1.00 93.50 172 TRP A N 1
ATOM 1299 C CA . TRP A 1 172 ? -5.046 7.236 -3.809 1.00 93.50 172 TRP A CA 1
ATOM 1300 C C . TRP A 1 172 ? -5.913 5.974 -3.850 1.00 93.50 172 TRP A C 1
ATOM 1302 O O . TRP A 1 172 ? -6.087 5.321 -2.825 1.00 93.50 172 TRP A O 1
ATOM 1312 N N . GLY A 1 173 ? -6.380 5.585 -5.042 1.00 93.69 173 GLY A N 1
ATOM 1313 C CA . GLY A 1 173 ? -7.197 4.382 -5.210 1.00 93.69 173 GLY A CA 1
ATOM 1314 C C . GLY A 1 173 ? -6.434 3.088 -4.919 1.00 93.69 173 GLY A C 1
ATOM 1315 O O . GLY A 1 173 ? -7.003 2.165 -4.340 1.00 93.69 173 GLY A O 1
ATOM 1316 N N . ILE A 1 174 ? -5.136 3.025 -5.243 1.00 94.94 174 ILE A N 1
ATOM 1317 C CA . ILE A 1 174 ? -4.273 1.877 -4.905 1.00 94.94 174 ILE A CA 1
ATOM 1318 C C . ILE A 1 174 ? -4.189 1.687 -3.386 1.00 94.94 174 ILE A C 1
ATOM 1320 O O . ILE A 1 174 ? -4.374 0.579 -2.886 1.00 94.94 174 ILE A O 1
ATOM 1324 N N . ILE A 1 175 ? -3.912 2.760 -2.640 1.00 95.06 175 ILE A N 1
ATOM 1325 C CA . ILE A 1 175 ? -3.776 2.697 -1.178 1.00 95.06 175 ILE A CA 1
ATOM 1326 C C . ILE A 1 175 ? -5.133 2.383 -0.540 1.00 95.06 175 ILE A C 1
ATOM 1328 O O . ILE A 1 175 ? -5.216 1.548 0.358 1.00 95.06 175 ILE A O 1
ATOM 1332 N N . GLN A 1 176 ? -6.198 3.031 -1.016 1.00 95.69 176 GLN A N 1
ATOM 1333 C CA . GLN A 1 176 ? -7.557 2.830 -0.523 1.00 95.69 176 GLN A CA 1
ATOM 1334 C C . GLN A 1 176 ? -8.019 1.383 -0.707 1.00 95.69 176 GLN A C 1
ATOM 1336 O O . GLN A 1 176 ? -8.391 0.736 0.269 1.00 95.69 176 GLN A O 1
ATOM 1341 N N . SER A 1 177 ? -7.976 0.870 -1.939 1.00 94.69 177 SER A N 1
ATOM 1342 C CA . SER A 1 177 ? -8.370 -0.511 -2.237 1.00 94.69 177 SER A CA 1
ATOM 1343 C C . SER A 1 177 ? -7.508 -1.513 -1.474 1.00 94.69 177 SER A C 1
ATOM 1345 O O . SER A 1 177 ? -8.044 -2.454 -0.898 1.00 94.69 177 SER A O 1
ATOM 1347 N N . GLY A 1 178 ? -6.203 -1.252 -1.354 1.00 92.88 178 GLY A N 1
ATOM 1348 C CA . GLY A 1 178 ? -5.296 -2.054 -0.542 1.00 92.88 178 GLY A CA 1
ATOM 1349 C C . GLY A 1 178 ? -5.716 -2.156 0.920 1.00 92.88 178 GLY A C 1
ATOM 1350 O O . GLY A 1 178 ? -5.739 -3.251 1.482 1.00 92.88 178 GLY A O 1
ATOM 1351 N N . LEU A 1 179 ? -6.091 -1.036 1.541 1.00 94.31 179 LEU A N 1
ATOM 1352 C CA . LEU A 1 179 ? -6.603 -1.022 2.912 1.00 94.31 179 LEU A CA 1
ATOM 1353 C C . LEU A 1 179 ? -7.938 -1.763 3.022 1.00 94.31 179 LEU A C 1
ATOM 1355 O O . LEU A 1 179 ? -8.054 -2.650 3.867 1.00 94.31 179 LEU A O 1
ATOM 1359 N N . ILE A 1 180 ? -8.910 -1.444 2.163 1.00 93.94 180 ILE A N 1
ATOM 1360 C CA . ILE A 1 180 ? -10.240 -2.076 2.158 1.00 93.94 180 ILE A CA 1
ATOM 1361 C C . ILE A 1 180 ? -10.105 -3.597 2.039 1.00 93.94 180 ILE A C 1
ATOM 1363 O O . ILE A 1 180 ? -10.584 -4.334 2.901 1.00 93.94 180 ILE A O 1
ATOM 1367 N N . ASP A 1 181 ? -9.385 -4.072 1.024 1.00 92.50 181 ASP A N 1
ATOM 1368 C CA . ASP A 1 181 ? -9.216 -5.499 0.759 1.00 92.50 181 ASP A CA 1
ATOM 1369 C C . ASP A 1 181 ? -8.482 -6.205 1.900 1.00 92.50 181 ASP A C 1
ATOM 1371 O O . ASP A 1 181 ? -8.809 -7.341 2.249 1.00 92.50 181 ASP A O 1
ATOM 1375 N N . THR A 1 182 ? -7.482 -5.550 2.493 1.00 90.62 182 THR A N 1
ATOM 1376 C CA . THR A 1 182 ? -6.701 -6.120 3.598 1.00 90.62 182 THR A CA 1
ATOM 1377 C C . THR A 1 182 ? -7.553 -6.254 4.854 1.00 90.62 182 THR A C 1
ATOM 1379 O O . THR A 1 182 ? -7.569 -7.321 5.468 1.00 90.62 182 THR A O 1
ATOM 1382 N N . PHE A 1 183 ? -8.301 -5.217 5.236 1.00 91.81 183 PHE A N 1
ATOM 1383 C CA . PHE A 1 183 ? -9.168 -5.286 6.414 1.00 91.81 183 PHE A CA 1
ATOM 1384 C C . PHE A 1 183 ? -10.342 -6.248 6.215 1.00 91.81 183 PHE A C 1
ATOM 1386 O O . PHE A 1 183 ? -10.678 -6.974 7.157 1.00 91.81 183 PHE A O 1
ATOM 1393 N N . ALA A 1 184 ? -10.880 -6.348 4.997 1.00 90.94 184 ALA A N 1
ATOM 1394 C CA . ALA A 1 184 ? -11.905 -7.329 4.648 1.00 90.94 184 ALA A CA 1
ATOM 1395 C C . ALA A 1 184 ? -11.389 -8.777 4.746 1.00 90.94 184 ALA A C 1
ATOM 1397 O O . ALA A 1 184 ? -12.096 -9.657 5.236 1.00 90.94 184 ALA A O 1
ATOM 1398 N N . LYS A 1 185 ? -10.141 -9.038 4.328 1.00 90.00 185 LYS A N 1
ATOM 1399 C CA . LYS A 1 185 ? -9.476 -10.349 4.489 1.00 90.00 185 LYS A CA 1
ATOM 1400 C C . LYS A 1 185 ? -9.052 -10.625 5.940 1.00 90.00 185 LYS A C 1
ATOM 1402 O O . LYS A 1 185 ? -8.911 -11.784 6.326 1.00 90.00 185 LYS A O 1
ATOM 1407 N N . GLY A 1 186 ? -8.892 -9.569 6.732 1.00 87.31 186 GLY A N 1
ATOM 1408 C CA . GLY A 1 186 ? -8.405 -9.594 8.105 1.00 87.31 186 GLY A CA 1
ATOM 1409 C C . GLY A 1 186 ? -6.889 -9.442 8.171 1.00 87.31 186 GLY A C 1
ATOM 1410 O O . GLY A 1 186 ? -6.162 -10.073 7.413 1.00 87.31 186 GLY A O 1
ATOM 1411 N N . ILE A 1 187 ? -6.413 -8.613 9.104 1.00 83.50 187 ILE A N 1
ATOM 1412 C CA . ILE A 1 187 ? -5.003 -8.359 9.382 1.00 83.50 187 ILE A CA 1
ATOM 1413 C C . ILE A 1 187 ? -4.570 -8.868 10.770 1.00 83.50 187 ILE A C 1
ATOM 1415 O O . ILE A 1 187 ? -5.280 -8.722 11.753 1.00 83.50 187 ILE A O 1
ATOM 1419 N N . GLN A 1 188 ? -3.402 -9.488 10.894 1.00 81.56 188 GLN A N 1
ATOM 1420 C CA . GLN A 1 188 ? -2.883 -10.053 12.133 1.00 81.56 188 GLN A CA 1
ATOM 1421 C C . GLN A 1 188 ? -1.966 -9.005 12.771 1.00 81.56 188 GLN A C 1
ATOM 1423 O O . GLN A 1 188 ? -0.841 -8.830 12.318 1.00 81.56 188 GLN A O 1
ATOM 1428 N N . LEU A 1 189 ? -2.412 -8.335 13.842 1.00 79.50 189 LEU A N 1
ATOM 1429 C CA . LEU A 1 189 ? -1.664 -7.313 14.604 1.00 79.50 189 LEU A CA 1
ATOM 1430 C C . LEU A 1 189 ? -1.580 -7.674 16.107 1.00 79.50 189 LEU A C 1
ATOM 1432 O O . LEU A 1 189 ? -2.556 -8.103 16.700 1.00 79.50 189 LEU A O 1
ATOM 1436 N N . LYS A 1 190 ? -0.404 -7.541 16.740 1.00 74.88 190 LYS A N 1
ATOM 1437 C CA . LYS A 1 190 ? -0.072 -7.907 18.140 1.00 74.88 190 LYS A CA 1
ATOM 1438 C C . LYS A 1 190 ? -0.694 -9.248 18.597 1.00 74.88 190 LYS A C 1
ATOM 1440 O O . LYS A 1 190 ? -1.262 -9.345 19.678 1.00 74.88 190 LYS A O 1
ATOM 1445 N N . ALA A 1 191 ? -0.584 -10.296 17.775 1.00 72.75 191 ALA A N 1
ATOM 1446 C CA . ALA A 1 191 ? -1.189 -11.623 17.984 1.00 72.75 191 ALA A CA 1
ATOM 1447 C C . ALA A 1 191 ? -2.737 -11.688 17.971 1.00 72.75 191 ALA A C 1
ATOM 1449 O O . ALA A 1 191 ? -3.309 -12.730 18.289 1.00 72.75 191 ALA A O 1
ATOM 1450 N N . GLN A 1 192 ? -3.414 -10.640 17.498 1.00 80.00 192 GLN A N 1
ATOM 1451 C CA . GLN A 1 192 ? -4.851 -10.613 17.228 1.00 80.00 192 GLN A CA 1
ATOM 1452 C C . GLN A 1 192 ? -5.126 -10.512 15.723 1.00 80.00 192 GLN A C 1
ATOM 1454 O O . GLN A 1 192 ? -4.520 -9.697 15.035 1.00 80.00 192 GLN A O 1
ATOM 1459 N N . LEU A 1 193 ? -6.045 -11.334 15.214 1.00 86.38 193 LEU A N 1
ATOM 1460 C CA . LEU A 1 193 ? -6.617 -11.129 13.886 1.00 86.38 193 LEU A CA 1
ATOM 1461 C C . LEU A 1 193 ? -7.707 -10.061 14.015 1.00 86.38 193 LEU A C 1
ATOM 1463 O O . LEU A 1 193 ? -8.683 -10.262 14.740 1.00 86.38 193 LEU A O 1
ATOM 1467 N N . ILE A 1 194 ? -7.513 -8.923 13.361 1.00 85.75 194 ILE A N 1
ATOM 1468 C CA . ILE A 1 194 ? -8.459 -7.812 13.306 1.00 85.75 194 ILE A CA 1
ATOM 1469 C C . ILE A 1 194 ? -9.013 -7.712 11.888 1.00 85.75 194 ILE A C 1
ATOM 1471 O O . ILE A 1 194 ? -8.284 -7.861 10.918 1.00 85.75 194 ILE A O 1
ATOM 1475 N N . SER A 1 195 ? -10.307 -7.484 11.748 1.00 91.44 195 SER A N 1
ATOM 1476 C CA . SER A 1 195 ? -10.965 -7.336 10.451 1.00 91.44 195 SER A CA 1
ATOM 1477 C C . SER A 1 195 ? -12.072 -6.311 10.601 1.00 91.44 195 SER A C 1
ATOM 1479 O O . SER A 1 195 ? -12.728 -6.265 11.641 1.00 91.44 195 SER A O 1
ATOM 1481 N N . ALA A 1 196 ? -12.240 -5.473 9.590 1.00 92.00 196 ALA A N 1
ATOM 1482 C CA . ALA A 1 196 ? -13.269 -4.450 9.556 1.00 92.00 196 ALA A CA 1
ATOM 1483 C C . ALA A 1 196 ? -13.793 -4.322 8.128 1.00 92.00 196 ALA A C 1
ATOM 1485 O O . ALA A 1 196 ? -13.047 -4.533 7.171 1.00 92.00 196 ALA A O 1
ATOM 1486 N N . ASP A 1 197 ? -15.067 -3.965 8.008 1.00 93.56 197 ASP A N 1
ATOM 1487 C CA . ASP A 1 197 ? -15.645 -3.546 6.739 1.00 93.56 197 ASP A CA 1
ATOM 1488 C C . ASP A 1 197 ? -15.400 -2.043 6.585 1.00 93.56 197 ASP A C 1
ATOM 1490 O O . ASP A 1 197 ? -15.865 -1.246 7.400 1.00 93.56 197 ASP A O 1
ATOM 1494 N N . ILE A 1 198 ? -14.596 -1.665 5.593 1.00 91.62 198 ILE A N 1
ATOM 1495 C CA . ILE A 1 198 ? -14.301 -0.264 5.290 1.00 91.62 198 ILE A CA 1
ATOM 1496 C C . ILE A 1 198 ? -15.145 0.114 4.067 1.00 91.62 198 ILE A C 1
ATOM 1498 O O . ILE A 1 198 ? -14.882 -0.415 2.983 1.00 91.62 198 ILE A O 1
ATOM 1502 N N . PRO A 1 199 ? -16.135 1.018 4.205 1.00 92.00 199 PRO A N 1
ATOM 1503 C CA . PRO A 1 199 ? -16.949 1.466 3.078 1.00 92.00 199 PRO A CA 1
ATOM 1504 C C . PRO A 1 199 ? -16.095 2.058 1.954 1.00 92.00 199 PRO A C 1
ATOM 1506 O O . PRO A 1 199 ? -15.084 2.711 2.220 1.00 92.00 199 PRO A O 1
ATOM 1509 N N . GLN A 1 200 ? -16.517 1.893 0.697 1.00 90.06 200 GLN A N 1
ATOM 1510 C CA . GLN A 1 200 ? -15.790 2.475 -0.437 1.00 90.06 200 GLN A CA 1
ATOM 1511 C C . GLN A 1 200 ? -15.746 4.002 -0.344 1.00 90.06 200 GLN A C 1
ATOM 1513 O O . GLN A 1 200 ? -14.691 4.590 -0.517 1.00 90.06 200 GLN A O 1
ATOM 1518 N N . GLU A 1 201 ? -16.850 4.628 0.042 1.00 91.31 201 GLU A N 1
ATOM 1519 C CA . GLU A 1 201 ? -16.978 6.069 0.275 1.00 91.31 201 GLU A CA 1
ATOM 1520 C C . GLU A 1 201 ? -16.334 6.576 1.588 1.00 91.31 201 GLU A C 1
ATOM 1522 O O . GLU A 1 201 ? -16.503 7.736 1.964 1.00 91.31 201 GLU A O 1
ATOM 1527 N N . ALA A 1 202 ? -15.577 5.746 2.319 1.00 89.19 202 ALA A N 1
ATOM 1528 C CA . ALA A 1 202 ? -14.977 6.138 3.600 1.00 89.19 202 ALA A CA 1
ATOM 1529 C C . ALA A 1 202 ? -13.922 7.257 3.490 1.00 89.19 202 ALA A C 1
ATOM 1531 O O . ALA A 1 202 ? -13.594 7.901 4.490 1.00 89.19 202 ALA A O 1
ATOM 1532 N N . ASP A 1 203 ? -13.379 7.494 2.297 1.00 89.31 203 ASP A N 1
ATOM 1533 C CA . ASP A 1 203 ? -12.431 8.565 1.993 1.00 89.31 203 ASP A CA 1
ATOM 1534 C C . ASP A 1 203 ? -13.108 9.873 1.545 1.00 89.31 203 ASP A C 1
ATOM 1536 O O . ASP A 1 203 ? -12.442 10.909 1.459 1.00 89.31 203 ASP A O 1
ATOM 1540 N N . GLU A 1 204 ? -14.428 9.872 1.336 1.00 90.38 204 GLU A N 1
ATOM 1541 C CA . GLU A 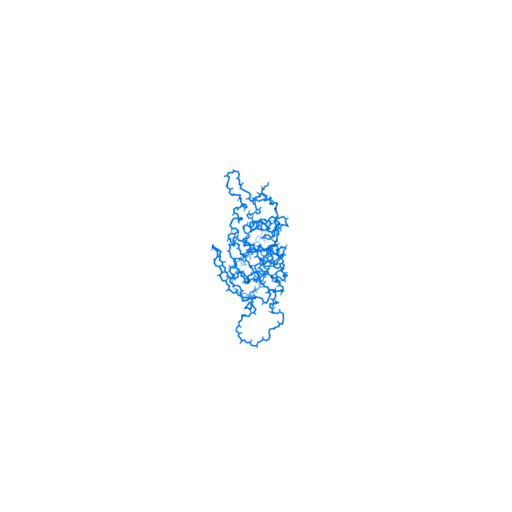1 204 ? -15.160 11.053 0.886 1.00 90.38 204 GLU A CA 1
ATOM 1542 C C . GLU A 1 204 ? -15.131 12.186 1.919 1.00 90.38 204 GLU A C 1
ATOM 1544 O O . GLU A 1 204 ? -14.996 11.993 3.129 1.00 90.38 204 GLU A O 1
ATOM 1549 N N . ARG A 1 205 ? -15.262 13.427 1.439 1.00 87.75 205 ARG A N 1
ATOM 1550 C CA . ARG A 1 205 ? -15.346 14.587 2.331 1.00 87.75 205 ARG A CA 1
ATOM 1551 C C . ARG A 1 205 ? -16.632 14.534 3.145 1.00 87.75 205 ARG A C 1
ATOM 1553 O O . ARG A 1 205 ? -17.711 14.269 2.625 1.00 87.75 205 ARG A O 1
ATOM 1560 N N . LEU A 1 206 ? -16.516 14.899 4.414 1.00 86.00 206 LEU A N 1
ATOM 1561 C CA . LEU A 1 206 ? -17.657 15.020 5.310 1.00 86.00 206 LEU A CA 1
ATOM 1562 C C . LEU A 1 206 ? -18.585 16.175 4.871 1.00 86.00 206 LEU A C 1
ATOM 1564 O O . LEU A 1 206 ? -18.147 17.086 4.162 1.00 86.00 206 LEU A 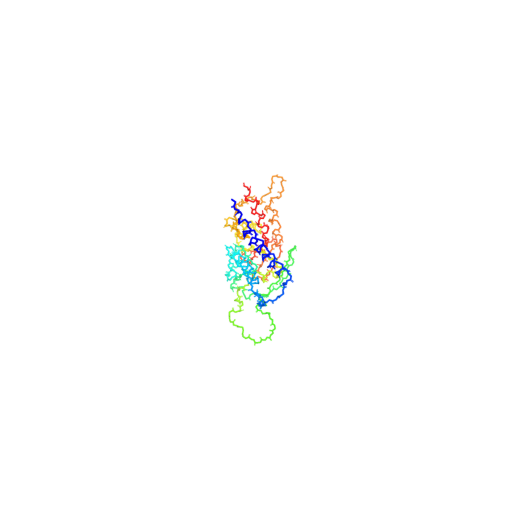O 1
ATOM 1568 N N . PRO A 1 207 ? -19.855 16.214 5.326 1.00 89.25 207 PRO A N 1
ATOM 1569 C CA . PRO A 1 207 ? -20.818 17.251 4.925 1.00 89.25 207 PRO A CA 1
ATOM 1570 C C . PRO A 1 207 ? -20.377 18.691 5.231 1.00 89.25 207 PRO A C 1
ATOM 1572 O O . PRO A 1 207 ? -20.775 19.639 4.560 1.00 89.25 207 PRO A O 1
ATOM 1575 N N . ASN A 1 208 ? -19.524 18.865 6.238 1.00 85.75 208 ASN A N 1
ATOM 1576 C CA . ASN A 1 208 ? -18.883 20.133 6.599 1.00 85.75 208 ASN A CA 1
ATOM 1577 C C . ASN A 1 208 ? -17.654 20.467 5.720 1.00 85.75 208 ASN A C 1
ATOM 1579 O O . ASN A 1 208 ? -16.904 21.383 6.046 1.00 85.75 208 ASN A O 1
ATOM 1583 N N . SER A 1 209 ? -17.434 19.728 4.628 1.00 82.38 209 SER A N 1
ATOM 1584 C CA . SER A 1 209 ? -16.285 19.827 3.719 1.00 82.38 209 SER A CA 1
ATOM 1585 C C . SER A 1 209 ? -14.917 19.522 4.343 1.00 82.38 209 SER A C 1
ATOM 1587 O O . SER A 1 209 ? -13.897 19.786 3.704 1.00 82.38 209 SER A O 1
ATOM 1589 N N . THR A 1 210 ? -14.856 18.959 5.554 1.00 80.62 210 THR A N 1
ATOM 1590 C CA . THR A 1 210 ? -13.587 18.479 6.122 1.00 80.62 210 THR A CA 1
ATOM 1591 C C . THR A 1 210 ? -13.236 17.107 5.556 1.00 80.62 210 THR A C 1
ATOM 1593 O O . THR A 1 210 ? -14.127 16.328 5.214 1.00 80.62 210 THR A O 1
ATOM 1596 N N . SER A 1 211 ? -11.943 16.793 5.468 1.00 86.31 211 SER A N 1
ATOM 1597 C CA . SER A 1 211 ? -11.496 15.447 5.097 1.00 86.31 211 SER A CA 1
ATOM 1598 C C . SER A 1 211 ? -12.054 14.409 6.072 1.00 86.31 211 SER A C 1
ATOM 1600 O O . SER A 1 211 ? -12.128 14.668 7.277 1.00 86.31 211 SER A O 1
ATOM 1602 N N . SER A 1 212 ? -12.442 13.246 5.557 1.00 92.69 212 SER A N 1
ATOM 1603 C CA . SER A 1 212 ? -12.731 12.080 6.388 1.00 92.69 212 SER A CA 1
ATOM 1604 C C . SER A 1 212 ? -11.472 11.585 7.092 1.00 92.69 212 SER A C 1
ATOM 1606 O O . SER A 1 212 ? -10.343 11.942 6.737 1.00 92.69 212 SER A O 1
ATOM 1608 N N . PHE A 1 213 ? -11.676 10.727 8.091 1.00 92.94 213 PHE A N 1
ATOM 1609 C CA . PHE A 1 213 ? -10.587 10.043 8.775 1.00 92.94 213 PHE A CA 1
ATOM 1610 C C . PHE A 1 213 ? -9.693 9.292 7.776 1.00 92.94 213 PHE A C 1
ATOM 1612 O O . PHE A 1 213 ? -8.498 9.579 7.700 1.00 92.94 213 PHE A O 1
ATOM 1619 N N . LEU A 1 214 ? -10.273 8.423 6.938 1.00 93.62 214 LEU A N 1
ATOM 1620 C CA . LEU A 1 214 ? -9.508 7.691 5.929 1.00 93.62 214 LEU A CA 1
ATOM 1621 C C . LEU A 1 214 ? -8.902 8.637 4.890 1.00 93.62 214 LEU A C 1
ATOM 1623 O O . LEU A 1 214 ? -7.723 8.504 4.583 1.00 93.62 214 LEU A O 1
ATOM 1627 N N . GLY A 1 215 ? -9.643 9.646 4.424 1.00 93.69 215 GLY A N 1
ATOM 1628 C CA . GLY A 1 215 ? -9.120 10.629 3.475 1.00 93.69 215 GLY A CA 1
ATOM 1629 C C . GLY A 1 215 ? -7.893 11.384 4.000 1.00 93.69 215 GLY A C 1
ATOM 1630 O O . GLY A 1 215 ? -6.963 11.652 3.245 1.00 93.69 215 GLY A O 1
ATOM 1631 N N . SER A 1 216 ? -7.836 11.685 5.301 1.00 93.19 216 SER A N 1
ATOM 1632 C CA . SER A 1 216 ? -6.652 12.309 5.910 1.00 93.19 216 SER A CA 1
ATOM 1633 C C . SER A 1 216 ? -5.434 11.379 5.944 1.00 93.19 216 SER A C 1
ATOM 1635 O O . SER A 1 216 ? -4.314 11.825 5.701 1.00 93.19 216 SER A O 1
ATOM 1637 N N . ILE A 1 217 ? -5.653 10.082 6.178 1.00 94.12 217 ILE A N 1
ATOM 1638 C CA . ILE A 1 217 ? -4.596 9.067 6.137 1.00 94.12 217 ILE A CA 1
ATOM 1639 C C . ILE A 1 217 ? -4.094 8.911 4.704 1.00 94.12 217 ILE A C 1
ATOM 1641 O O . ILE A 1 217 ? -2.889 8.974 4.473 1.00 94.12 217 ILE A O 1
ATOM 1645 N N . LEU A 1 218 ? -4.999 8.766 3.734 1.00 94.25 218 LEU A N 1
ATOM 1646 C CA . LEU A 1 218 ? -4.652 8.613 2.320 1.00 94.25 218 LEU A CA 1
ATOM 1647 C C . LEU A 1 218 ? -3.844 9.806 1.796 1.00 94.25 218 LEU A C 1
ATOM 1649 O O . LEU A 1 218 ? -2.822 9.596 1.147 1.00 94.25 218 LEU A O 1
ATOM 1653 N N . ASP A 1 219 ? -4.227 11.040 2.139 1.00 93.00 219 ASP A N 1
ATOM 1654 C CA . ASP A 1 219 ? -3.475 12.248 1.769 1.00 93.00 219 ASP A CA 1
ATOM 1655 C C . ASP A 1 219 ? -2.021 12.209 2.266 1.00 93.00 219 ASP A C 1
ATOM 1657 O O . ASP A 1 219 ? -1.101 12.552 1.519 1.00 93.00 219 ASP A O 1
ATOM 1661 N N . GLN A 1 220 ? -1.793 11.744 3.497 1.00 92.38 220 GLN A N 1
ATOM 1662 C CA . GLN A 1 220 ? -0.439 11.577 4.020 1.00 92.38 220 GLN A CA 1
ATOM 1663 C C . GLN A 1 220 ? 0.295 10.426 3.322 1.00 92.38 220 GLN A C 1
ATOM 1665 O O . GLN A 1 220 ? 1.451 10.577 2.924 1.00 92.38 220 GLN A O 1
ATOM 1670 N N . LYS A 1 221 ? -0.373 9.284 3.124 1.00 93.25 221 LYS A N 1
ATOM 1671 C CA . LYS A 1 221 ? 0.238 8.106 2.496 1.00 93.25 221 LYS A CA 1
ATOM 1672 C C . LYS A 1 221 ? 0.686 8.367 1.076 1.00 93.25 221 LYS A C 1
ATOM 1674 O O . LYS A 1 221 ? 1.791 7.963 0.732 1.00 93.25 221 LYS A O 1
ATOM 1679 N N . VAL A 1 222 ? -0.100 9.082 0.277 1.00 91.62 222 VAL A N 1
ATOM 1680 C CA . VAL A 1 222 ? 0.282 9.447 -1.095 1.00 91.62 222 VAL A CA 1
ATOM 1681 C C . VAL A 1 222 ? 1.614 10.210 -1.119 1.00 91.62 222 VAL A C 1
ATOM 1683 O O . VAL A 1 222 ? 2.474 9.900 -1.941 1.00 91.62 222 VAL A O 1
ATOM 1686 N N . LYS A 1 223 ? 1.827 11.145 -0.185 1.00 89.00 223 LYS A N 1
ATOM 1687 C CA . LYS A 1 223 ? 3.046 11.976 -0.119 1.00 89.00 223 LYS A CA 1
ATOM 1688 C C . LYS A 1 223 ? 4.287 11.187 0.289 1.00 89.00 223 LYS A C 1
ATOM 1690 O O . LYS A 1 223 ? 5.377 11.465 -0.202 1.00 89.00 223 LYS A O 1
ATOM 1695 N N . ASP A 1 224 ? 4.112 10.192 1.150 1.00 87.38 224 ASP A N 1
ATOM 1696 C CA . ASP A 1 224 ? 5.211 9.387 1.694 1.00 87.38 224 ASP A CA 1
ATOM 1697 C C . ASP A 1 224 ? 5.406 8.056 0.946 1.00 87.38 224 ASP A C 1
ATOM 1699 O O . ASP A 1 224 ? 6.178 7.195 1.373 1.00 87.38 224 ASP A O 1
ATOM 1703 N N . THR A 1 225 ? 4.706 7.866 -0.175 1.00 90.38 225 THR A N 1
ATOM 1704 C CA . THR A 1 225 ? 4.782 6.643 -0.975 1.00 90.38 225 THR A CA 1
ATOM 1705 C C . THR A 1 225 ? 6.064 6.595 -1.801 1.00 90.38 225 THR A C 1
ATOM 1707 O O . THR A 1 225 ? 6.449 7.564 -2.466 1.00 90.38 225 THR A O 1
ATOM 1710 N N . TYR A 1 226 ? 6.696 5.424 -1.800 1.00 90.75 226 TYR A N 1
ATOM 1711 C CA . TYR A 1 226 ? 7.809 5.098 -2.679 1.00 90.75 226 TYR A CA 1
ATOM 1712 C C . TYR A 1 226 ? 7.293 4.455 -3.961 1.00 90.75 226 TYR A C 1
ATOM 1714 O O . TYR A 1 226 ? 6.391 3.617 -3.927 1.00 90.75 226 TYR A O 1
ATOM 1722 N N . VAL A 1 227 ? 7.911 4.800 -5.087 1.00 90.38 227 VAL A N 1
ATOM 1723 C CA . VAL A 1 227 ? 7.602 4.193 -6.383 1.00 90.38 227 VAL A CA 1
ATOM 1724 C C . VAL A 1 227 ? 8.878 3.723 -7.037 1.00 90.38 227 VAL A C 1
ATOM 1726 O O . VAL A 1 227 ? 9.748 4.516 -7.387 1.00 90.38 227 VAL A O 1
ATOM 1729 N N . TYR A 1 228 ? 8.996 2.413 -7.188 1.00 87.75 228 TYR A N 1
ATOM 1730 C CA . TYR A 1 228 ? 10.139 1.786 -7.819 1.00 87.75 228 TYR A CA 1
ATOM 1731 C C . TYR A 1 228 ? 9.796 1.398 -9.252 1.00 87.75 228 TYR A C 1
ATOM 1733 O O . TYR A 1 228 ? 9.002 0.492 -9.494 1.00 87.75 228 TYR A O 1
ATOM 1741 N N . ASN A 1 229 ? 10.415 2.080 -10.210 1.00 86.00 229 ASN A N 1
ATOM 1742 C CA . ASN A 1 229 ? 10.353 1.721 -11.614 1.00 86.00 229 ASN A CA 1
ATOM 1743 C C . ASN A 1 229 ? 11.412 0.651 -11.899 1.00 86.00 229 ASN A C 1
ATOM 1745 O O . ASN A 1 229 ? 12.600 0.957 -12.052 1.00 86.00 229 ASN A O 1
ATOM 1749 N N . TYR A 1 230 ? 10.984 -0.606 -11.966 1.00 84.06 230 TYR A N 1
ATOM 1750 C CA . TYR A 1 230 ? 11.881 -1.751 -12.127 1.00 84.06 230 TYR A CA 1
ATOM 1751 C C . TYR A 1 230 ? 12.409 -1.917 -13.559 1.00 84.06 230 TYR A C 1
ATOM 1753 O O . TYR A 1 230 ? 13.381 -2.635 -13.762 1.00 84.06 230 TYR A O 1
ATOM 1761 N N . HIS A 1 231 ? 11.844 -1.209 -14.543 1.00 80.19 231 HIS A N 1
ATOM 1762 C CA . HIS A 1 231 ? 12.420 -1.134 -15.893 1.00 80.19 231 HIS A CA 1
ATOM 1763 C C . HIS A 1 231 ? 13.613 -0.182 -15.967 1.00 80.19 231 HIS A C 1
ATOM 1765 O O . HIS A 1 231 ? 14.560 -0.425 -16.709 1.00 80.19 231 HIS A O 1
ATOM 1771 N N . LYS A 1 232 ? 13.555 0.923 -15.219 1.00 75.50 232 LYS A N 1
ATOM 1772 C CA . LYS A 1 232 ? 14.605 1.949 -15.201 1.00 75.50 232 LYS A CA 1
ATOM 1773 C C . LYS A 1 232 ? 15.595 1.770 -14.049 1.00 75.50 232 LYS A C 1
ATOM 1775 O O . LYS A 1 232 ? 16.629 2.427 -14.040 1.00 75.50 232 LYS A O 1
ATOM 1780 N N . GLY A 1 233 ? 15.281 0.921 -13.068 1.00 74.50 233 GLY A N 1
ATOM 1781 C CA . GLY A 1 233 ? 16.072 0.767 -11.846 1.00 74.50 233 GLY A CA 1
ATOM 1782 C C . GLY A 1 233 ? 16.046 2.024 -10.973 1.00 74.50 233 GLY A C 1
ATOM 1783 O O . GLY A 1 233 ? 17.042 2.365 -10.342 1.00 74.50 233 GLY A O 1
ATOM 1784 N N . ILE A 1 234 ? 14.929 2.751 -10.968 1.00 77.31 234 ILE A N 1
ATOM 1785 C CA . ILE A 1 234 ? 14.815 4.062 -10.326 1.00 77.31 234 ILE A CA 1
ATOM 1786 C C . ILE A 1 234 ? 13.775 4.011 -9.205 1.00 77.31 234 ILE A C 1
ATOM 1788 O O . ILE A 1 234 ? 12.648 3.581 -9.428 1.00 77.31 234 ILE A O 1
ATOM 1792 N N . LEU A 1 235 ? 14.139 4.504 -8.021 1.00 81.44 235 LEU A N 1
ATOM 1793 C CA . LEU A 1 235 ? 13.249 4.708 -6.880 1.00 81.44 235 LEU A CA 1
ATOM 1794 C C . LEU A 1 235 ? 12.890 6.187 -6.743 1.00 81.44 235 LEU A C 1
ATOM 1796 O O . LEU A 1 235 ? 13.751 7.023 -6.474 1.00 81.44 235 LEU A O 1
ATOM 1800 N N . GLY A 1 236 ? 11.614 6.502 -6.900 1.00 79.62 236 GLY A N 1
ATOM 1801 C CA . GLY A 1 236 ? 11.034 7.808 -6.627 1.00 79.62 236 GLY A CA 1
ATOM 1802 C C . GLY A 1 236 ? 10.315 7.865 -5.278 1.00 79.62 236 GLY A C 1
ATOM 1803 O O . GLY A 1 236 ? 9.935 6.840 -4.712 1.00 79.62 236 GLY A O 1
ATOM 1804 N N . GLN A 1 237 ? 10.083 9.081 -4.795 1.00 79.56 237 GLN A N 1
ATOM 1805 C CA . GLN A 1 237 ? 9.149 9.406 -3.714 1.00 79.56 237 GLN A CA 1
ATOM 1806 C C . GLN A 1 237 ? 8.193 10.503 -4.177 1.00 79.56 237 GLN A C 1
ATOM 1808 O O . GLN A 1 237 ? 8.618 11.402 -4.909 1.00 79.56 237 GLN A O 1
ATOM 1813 N N . ASN A 1 238 ? 6.946 10.455 -3.701 1.00 69.69 238 ASN A N 1
ATOM 1814 C CA . ASN A 1 238 ? 5.897 11.429 -4.024 1.00 69.69 238 ASN A CA 1
ATOM 1815 C C . ASN A 1 238 ? 5.710 11.661 -5.542 1.00 69.69 238 ASN A C 1
ATOM 1817 O O . ASN A 1 238 ? 5.856 12.793 -6.019 1.00 69.69 238 ASN A O 1
ATOM 1821 N N . PRO A 1 239 ? 5.464 10.618 -6.354 1.00 71.75 239 PRO A N 1
ATOM 1822 C CA . PRO A 1 239 ? 5.261 10.837 -7.773 1.00 71.75 239 PRO A CA 1
ATOM 1823 C C . PRO A 1 239 ? 3.857 11.373 -8.043 1.00 71.75 239 PRO A C 1
ATOM 1825 O O . PRO A 1 239 ? 2.857 10.856 -7.551 1.00 71.75 239 PRO A O 1
ATOM 1828 N N . ASN A 1 240 ? 3.784 12.376 -8.914 1.00 68.25 240 ASN A N 1
ATOM 1829 C CA . ASN A 1 240 ? 2.512 12.896 -9.416 1.00 68.25 240 ASN A CA 1
ATOM 1830 C C . ASN A 1 240 ? 1.872 11.982 -10.480 1.00 68.25 240 ASN A C 1
ATOM 1832 O O . ASN A 1 240 ? 0.715 12.182 -10.840 1.00 68.25 240 ASN A O 1
ATOM 1836 N N . LEU A 1 241 ? 2.623 11.010 -11.012 1.00 76.50 241 LEU A N 1
ATOM 1837 C CA . LEU A 1 241 ? 2.193 10.112 -12.080 1.00 76.50 241 LEU A CA 1
ATOM 1838 C C . LEU A 1 241 ? 2.732 8.701 -11.834 1.00 76.50 241 LEU A C 1
ATOM 1840 O O . LEU A 1 241 ? 3.896 8.546 -11.472 1.00 76.50 241 LEU A O 1
ATOM 1844 N N . ILE A 1 242 ? 1.887 7.700 -12.075 1.00 84.38 242 ILE A N 1
ATOM 1845 C CA . ILE A 1 242 ? 2.263 6.285 -12.068 1.00 84.38 242 ILE A CA 1
ATOM 1846 C C . ILE A 1 242 ? 2.162 5.709 -13.480 1.00 84.38 242 ILE A C 1
ATOM 1848 O O . ILE A 1 242 ? 1.328 6.142 -14.280 1.00 84.38 242 ILE A O 1
ATOM 1852 N N . THR A 1 243 ? 2.993 4.717 -13.774 1.00 84.00 243 THR A N 1
ATOM 1853 C CA . THR A 1 243 ? 3.067 4.052 -15.071 1.00 84.00 243 THR A CA 1
ATOM 1854 C C . THR A 1 243 ? 2.766 2.558 -14.925 1.00 84.00 243 THR A C 1
ATOM 1856 O O . THR A 1 243 ? 3.566 1.823 -14.337 1.00 84.00 243 THR A O 1
ATOM 1859 N N . PRO A 1 244 ? 1.644 2.079 -15.487 1.00 87.69 244 PRO A N 1
ATOM 1860 C CA . PRO A 1 244 ? 1.296 0.663 -15.501 1.00 87.69 244 PRO A CA 1
ATOM 1861 C C . PRO A 1 244 ? 2.370 -0.251 -16.090 1.00 87.69 244 PRO A C 1
ATOM 1863 O O . PRO A 1 244 ? 3.072 0.111 -17.033 1.00 87.69 244 PRO A O 1
ATOM 1866 N N . GLY A 1 245 ? 2.473 -1.459 -15.533 1.00 85.88 245 GLY A N 1
ATOM 1867 C CA . GLY A 1 245 ? 3.298 -2.555 -16.042 1.00 85.88 245 GLY A CA 1
ATOM 1868 C C . GLY A 1 245 ? 4.798 -2.430 -15.782 1.00 85.88 245 GLY A C 1
ATOM 1869 O O . GLY A 1 245 ? 5.540 -3.314 -16.195 1.00 85.88 245 GLY A O 1
ATOM 1870 N N . GLN A 1 246 ? 5.249 -1.360 -15.118 1.00 85.94 246 GLN A N 1
ATOM 1871 C CA . GLN A 1 246 ? 6.678 -1.107 -14.896 1.00 85.94 246 GLN A CA 1
ATOM 1872 C C . GLN A 1 246 ? 7.034 -0.569 -13.504 1.00 85.94 246 GLN A C 1
ATOM 1874 O O . GLN A 1 246 ? 8.210 -0.326 -13.222 1.00 85.94 246 GLN A O 1
ATOM 1879 N N . GLU A 1 247 ? 6.039 -0.355 -12.642 1.00 91.00 247 GLU A N 1
ATOM 1880 C CA . GLU A 1 247 ? 6.221 0.275 -11.336 1.00 91.00 247 GLU A CA 1
ATOM 1881 C C . GLU A 1 247 ? 5.678 -0.577 -10.191 1.00 91.00 247 GLU A C 1
ATOM 1883 O O . GLU A 1 247 ? 4.647 -1.241 -10.309 1.00 91.00 247 GLU A O 1
ATOM 1888 N N . LEU A 1 248 ? 6.403 -0.545 -9.076 1.00 93.38 248 LEU A N 1
ATOM 1889 C CA . LEU A 1 248 ? 5.990 -1.054 -7.777 1.00 93.38 248 LEU A CA 1
ATOM 1890 C C . LEU A 1 248 ? 5.731 0.133 -6.855 1.00 93.38 248 LEU A C 1
ATOM 1892 O O . LEU A 1 248 ? 6.627 0.944 -6.616 1.00 93.38 248 LEU A O 1
ATOM 1896 N N . ILE A 1 249 ? 4.532 0.192 -6.296 1.00 94.75 249 ILE A N 1
ATOM 1897 C CA . ILE A 1 249 ? 4.167 1.116 -5.230 1.00 94.75 249 ILE A CA 1
ATOM 1898 C C . ILE A 1 249 ? 4.502 0.463 -3.894 1.00 94.75 249 ILE A C 1
ATOM 1900 O O . ILE A 1 249 ? 4.138 -0.691 -3.664 1.00 94.75 249 ILE A O 1
ATOM 1904 N N . VAL A 1 250 ? 5.177 1.196 -3.011 1.00 94.00 250 VAL A N 1
ATOM 1905 C CA . VAL A 1 250 ? 5.476 0.754 -1.647 1.00 94.00 250 VAL A CA 1
ATOM 1906 C C . VAL A 1 250 ? 5.018 1.820 -0.662 1.00 94.00 250 VAL A C 1
ATOM 1908 O O . VAL A 1 250 ? 5.514 2.949 -0.658 1.00 94.00 250 VAL A O 1
ATOM 1911 N N . VAL A 1 251 ? 4.075 1.441 0.194 1.00 93.94 251 VAL A N 1
ATOM 1912 C CA . VAL A 1 251 ? 3.416 2.330 1.150 1.00 93.94 251 VAL A CA 1
ATOM 1913 C C . VAL A 1 251 ? 3.733 1.853 2.556 1.00 93.94 251 VAL A C 1
ATOM 1915 O O . VAL A 1 251 ? 3.446 0.713 2.920 1.00 93.94 251 VAL A O 1
ATOM 1918 N N . THR A 1 252 ? 4.323 2.730 3.357 1.00 93.06 252 THR A N 1
ATOM 1919 C CA . THR A 1 252 ? 4.746 2.401 4.718 1.00 93.06 252 THR A CA 1
ATOM 1920 C C . THR A 1 252 ? 3.600 2.596 5.706 1.00 93.06 252 THR A C 1
ATOM 1922 O O . THR A 1 252 ? 3.004 3.674 5.763 1.00 93.06 252 THR A O 1
ATOM 1925 N N . PHE A 1 253 ? 3.341 1.590 6.537 1.00 92.38 253 PHE A N 1
ATOM 1926 C CA . PHE A 1 253 ? 2.379 1.633 7.634 1.00 92.38 253 PHE A CA 1
ATOM 1927 C C . PHE A 1 253 ? 3.047 1.287 8.958 1.00 92.38 253 PHE A C 1
ATOM 1929 O O . PHE A 1 253 ? 3.815 0.326 9.068 1.00 92.38 253 PHE A O 1
ATOM 1936 N N . SER A 1 254 ? 2.714 2.062 9.989 1.00 89.62 254 SER A N 1
ATOM 1937 C CA . SER A 1 254 ? 3.019 1.644 11.355 1.00 89.62 254 SER A CA 1
ATOM 1938 C C . SER A 1 254 ? 1.937 0.694 11.852 1.00 89.62 254 SER A C 1
ATOM 1940 O O . SER A 1 254 ? 0.780 0.752 11.433 1.00 89.62 254 SER A O 1
ATOM 1942 N N . GLN A 1 255 ? 2.299 -0.176 12.786 1.00 87.44 255 GLN A N 1
ATOM 1943 C CA . GLN A 1 255 ? 1.320 -1.062 13.391 1.00 87.44 255 GLN A CA 1
ATOM 1944 C C . GLN A 1 255 ? 0.219 -0.300 14.147 1.00 87.44 255 GLN A C 1
ATOM 1946 O O . GLN A 1 255 ? -0.942 -0.698 14.090 1.00 87.44 255 GLN A O 1
ATOM 1951 N N . ASP A 1 256 ? 0.577 0.766 14.865 1.00 88.75 256 ASP A N 1
ATOM 1952 C CA . ASP A 1 256 ? -0.389 1.545 15.645 1.00 88.75 256 ASP A CA 1
ATOM 1953 C C . ASP A 1 256 ? -1.384 2.267 14.730 1.00 88.75 256 ASP A C 1
ATOM 1955 O O . ASP A 1 256 ? -2.579 2.251 14.993 1.00 88.75 256 ASP A O 1
ATOM 1959 N N . GLU A 1 257 ? -0.928 2.763 13.582 1.00 91.88 257 GLU A N 1
ATOM 1960 C CA . GLU A 1 257 ? -1.802 3.355 12.566 1.00 91.88 257 GLU A CA 1
ATOM 1961 C C . GLU A 1 257 ? -2.824 2.358 12.002 1.00 91.88 257 GLU A C 1
ATOM 1963 O O . GLU A 1 257 ? -3.994 2.696 11.842 1.00 91.88 257 GLU A O 1
ATOM 1968 N N . LEU A 1 258 ? -2.424 1.111 11.736 1.00 91.88 258 LEU A N 1
ATOM 1969 C CA . LEU A 1 258 ? -3.370 0.079 11.292 1.00 91.88 258 LEU A CA 1
ATOM 1970 C C . LEU A 1 258 ? -4.387 -0.275 12.391 1.00 91.88 258 LEU A C 1
ATOM 1972 O O . LEU A 1 258 ? -5.544 -0.571 12.092 1.00 91.88 258 LEU A O 1
ATOM 1976 N N . ILE A 1 259 ? -3.982 -0.215 13.663 1.00 91.25 259 ILE A N 1
ATOM 1977 C CA . ILE A 1 259 ? -4.888 -0.383 14.808 1.00 91.25 259 ILE A CA 1
ATOM 1978 C C . ILE A 1 259 ? -5.863 0.795 14.902 1.00 91.25 259 ILE A C 1
ATOM 1980 O O . ILE A 1 259 ? -7.047 0.576 15.155 1.00 91.25 259 ILE A O 1
ATOM 1984 N N . ASP A 1 260 ? -5.402 2.022 14.672 1.00 92.25 260 ASP A N 1
ATOM 1985 C CA . ASP A 1 260 ? -6.251 3.214 14.676 1.00 92.25 260 ASP A CA 1
ATOM 1986 C C . ASP A 1 260 ? -7.297 3.156 13.558 1.00 92.25 260 ASP A C 1
ATOM 1988 O O . ASP A 1 260 ? -8.474 3.427 13.806 1.00 92.25 260 ASP A O 1
ATOM 1992 N N . ILE A 1 261 ? -6.899 2.717 12.357 1.00 93.19 261 ILE A N 1
ATOM 1993 C CA . ILE A 1 261 ? -7.825 2.479 11.241 1.00 93.19 261 ILE A CA 1
ATOM 1994 C C . ILE A 1 261 ? -8.878 1.445 11.631 1.00 93.19 261 ILE A C 1
ATOM 1996 O O . ILE A 1 261 ? -10.074 1.703 11.504 1.00 93.19 261 ILE A O 1
ATOM 2000 N N . TYR A 1 262 ? -8.453 0.300 12.161 1.00 92.62 262 TYR A N 1
ATOM 2001 C CA . TYR A 1 262 ? -9.376 -0.732 12.623 1.00 92.62 262 TYR A CA 1
ATOM 2002 C C . TYR A 1 262 ? -10.355 -0.210 13.675 1.00 92.62 262 TYR A C 1
ATOM 2004 O O . TYR A 1 262 ? -11.559 -0.398 13.531 1.00 92.62 262 TYR A O 1
ATOM 2012 N N . ASN A 1 263 ? -9.865 0.465 14.715 1.00 92.31 263 ASN A N 1
ATOM 2013 C CA . ASN A 1 263 ? -10.708 0.969 15.796 1.00 92.31 263 ASN A CA 1
ATOM 2014 C C . ASN A 1 263 ? -11.750 1.971 15.290 1.00 92.31 263 ASN A C 1
ATOM 2016 O O . ASN A 1 263 ? -12.865 1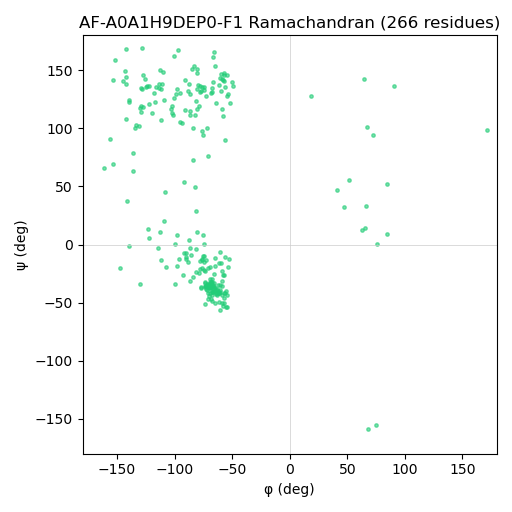.993 15.808 1.00 92.31 263 ASN A O 1
ATOM 2020 N N . HIS A 1 264 ? -11.403 2.778 14.285 1.00 92.88 264 HIS A N 1
ATOM 2021 C CA . HIS A 1 264 ? -12.323 3.735 13.684 1.00 92.88 264 HIS A CA 1
ATOM 2022 C C . HIS A 1 264 ? -13.495 3.059 12.958 1.00 92.88 264 HIS A C 1
ATOM 2024 O O . HIS A 1 264 ? -14.623 3.538 13.059 1.00 92.88 264 HIS A O 1
ATOM 2030 N N . PHE A 1 265 ? -13.244 1.960 12.240 1.00 92.38 265 PHE A N 1
ATOM 2031 C CA . PHE A 1 265 ? -14.266 1.274 11.439 1.00 92.38 265 PHE A CA 1
ATOM 2032 C C . PHE A 1 265 ? -14.975 0.137 12.182 1.00 92.38 265 PHE A C 1
ATOM 2034 O O . PHE A 1 265 ? -16.135 -0.137 11.909 1.00 92.38 265 PHE A O 1
ATOM 2041 N N . ALA A 1 266 ? -14.339 -0.483 13.176 1.00 87.75 266 ALA A N 1
ATOM 2042 C CA . ALA A 1 266 ? -14.954 -1.530 13.994 1.00 87.75 266 ALA A CA 1
ATOM 2043 C C . ALA A 1 266 ? -16.016 -1.003 14.981 1.00 87.75 266 ALA A C 1
ATOM 2045 O O . ALA A 1 266 ? -16.737 -1.795 15.585 1.00 87.75 266 ALA A O 1
ATOM 2046 N N . GLN A 1 267 ? -16.073 0.315 15.200 1.00 76.50 267 GLN A N 1
ATOM 2047 C CA . GLN A 1 267 ? -17.020 0.971 16.111 1.00 76.50 267 GLN A CA 1
ATOM 2048 C C . GLN A 1 267 ? -18.237 1.591 15.402 1.00 76.50 267 GLN A C 1
ATOM 2050 O O . GLN A 1 267 ? -19.066 2.202 16.080 1.00 76.50 267 GLN A O 1
ATOM 2055 N N . GLN A 1 268 ? -18.329 1.468 14.075 1.00 62.28 268 GLN A N 1
ATOM 2056 C CA . GLN A 1 268 ? -19.456 1.951 13.263 1.00 62.28 268 GLN A CA 1
ATOM 2057 C C . GLN A 1 268 ? -20.524 0.867 13.114 1.00 62.28 268 GLN A C 1
ATOM 2059 O O . GLN A 1 268 ? -21.719 1.242 13.115 1.00 62.28 268 GLN A O 1
#

Foldseek 3Di:
DDDDPPPVPVVVVVVVVVVVVVVVVVVPDPDDDDDDDDPPPDVVVVVVVVVVVVVVLVQVLFVPWAPNLPDEDAQQAAFGKHDQSRKHFADPVQLPQQDDDDDDDDPPKDKDFQRLVCVQDDDDDDPDDDPPVRGPPSGMDGNNSLVVDPDDDPQKMKGKGNFAPVCPVPQLVSVLVSLQVDLCVFHRAPNDTHHFHQDSCQQPADPVRHTHPVVVVSVVQLQAKWKQQSNHNMIMGNDPDDDHPGIMIITIDHRVRSVVVRVVGVVD

pLDDT: mean 70.22, std 20.78, range [28.77, 95.75]

Mean predicted aligned error: 17.04 Å